Protein AF-A0A6G3BFG7-F1 (afdb_monomer)

Foldseek 3Di:
DDDDDDDDDDDPDDDPDDDDDDDDDDDDDDDPPPPVPPPPPPPQAAPEEAEDDAPDQWDDDPPPPWIKHFFDWDWDADPPNPDIDTDTDDALDWDDKDWAAQPDDDDDKDAAQPKKKWKAKDAPFWKKKKKKFQCDPPDPDHNYIYIYIYTHDRGIITIGDHRIIIDMPPRRRMMIIIRMDD

Mean predicted aligned error: 13.37 Å

Secondary structure (DSSP, 8-state):
---------------------------------------TTS--EEEEEEEPPTT---EE-SSTT-EEEE--EEEEEPGGGS-EEEEE--SS---EEEE--TT----S-B--SS-BEEEEEESSS-EEEEEEEE--SSSSSTTEEEEEEEE-EEEEEEEE-TTEEEEEE--TT-EEEE--B-

Sequence (182 aa):
MPWCSTARLLHLRSGAAQLDRLEKGTTGLGTADALLALDCSAERHHVGTFQVPGDVNDLDFPLPGVRLESTNVIEGDGANGVACITRITTGPGVTDYVTHEQECTYSTFGIHVGQGDRLAFFGEGQNISVHLSDCRNDVGRPGAEITIGLAVSPYRVLTIPKGVAHTLDGLGGVVTRDEPVW

Solvent-accessible surface area (backbone atoms only — not comparable to full-atom values): 11115 Å² total; per-residue (Å²): 137,88,84,77,88,73,81,86,74,85,79,82,80,80,78,87,77,87,79,82,88,85,84,91,86,85,90,82,81,88,75,88,79,73,73,74,67,76,65,86,74,65,74,75,41,72,76,49,78,45,77,50,60,88,89,61,37,66,47,83,50,96,53,88,72,30,30,36,36,68,46,53,63,46,80,46,70,36,85,92,67,79,37,82,41,78,45,74,79,71,78,85,47,78,81,48,76,48,77,36,55,69,88,44,82,67,93,64,71,49,70,40,76,74,35,21,45,31,39,29,34,37,56,94,53,55,57,31,37,40,39,38,34,34,67,39,81,88,49,100,61,57,44,37,25,41,35,41,37,35,51,38,37,76,48,28,30,43,34,41,41,52,34,40,28,36,35,58,44,57,44,39,54,25,35,42,37,34,29,58,46,114

Nearest PDB structures (foldseek):
  1dzt-assembly1_B  TM=6.275E-01  e=3.734E-04  Salmonella enterica subsp. enterica serovar Typhimurium
  6c46-assembly3_E-2  TM=5.976E-01  e=2.845E-04  Elizabethkingia anophelis NUHP1
  6c46-assembly2_C  TM=5.964E-01  e=3.004E-04  Elizabethkingia anophelis NUHP1
  8dcl-assembly1_B  TM=6.595E-01  e=1.537E-03  Campylobacter jejuni
  2b9u-assembly3_E  TM=6.061E-01  e=8.000E-04  Sulfurisphaera tokodaii str. 7

pLDDT: mean 74.11, std 24.61, range [22.3, 98.25]

Radius of gyration: 22.01 Å; Cα contacts (8 Å, |Δi|>4): 334; chains: 1;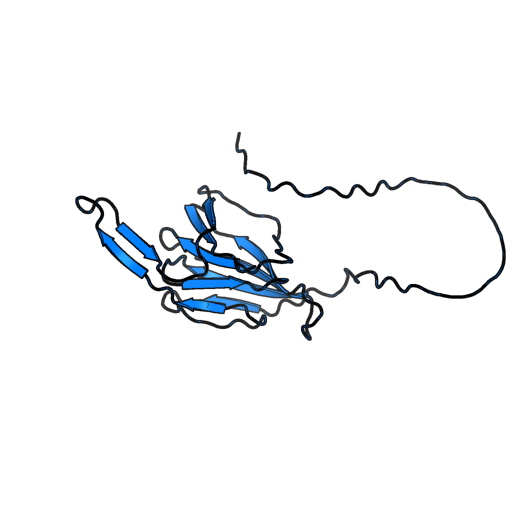 bounding box: 59×42×63 Å

Structure (mmCIF, N/CA/C/O backbone):
data_AF-A0A6G3BFG7-F1
#
_entry.id   AF-A0A6G3BFG7-F1
#
loop_
_atom_site.group_PDB
_atom_site.id
_atom_site.type_symbol
_atom_site.label_atom_id
_atom_site.label_alt_id
_atom_site.label_comp_id
_atom_site.label_asym_id
_atom_site.label_entity_id
_atom_site.label_seq_id
_atom_site.pdbx_PDB_ins_code
_atom_site.Cartn_x
_atom_site.Cartn_y
_atom_site.Cartn_z
_atom_site.occupancy
_atom_site.B_iso_or_equiv
_atom_site.auth_seq_id
_atom_site.auth_comp_id
_atom_site.auth_asym_id
_atom_site.auth_atom_id
_atom_site.pdbx_PDB_model_num
ATOM 1 N N . MET A 1 1 ? 3.216 26.677 12.282 1.00 28.84 1 MET A N 1
ATOM 2 C CA . MET A 1 1 ? 4.469 26.213 11.652 1.00 28.84 1 MET A CA 1
ATOM 3 C C . MET A 1 1 ? 4.380 24.698 11.579 1.00 28.84 1 MET A C 1
ATOM 5 O O . MET A 1 1 ? 4.414 24.111 12.651 1.00 28.84 1 MET A O 1
ATOM 9 N N . PRO A 1 2 ? 4.189 24.063 10.412 1.00 33.75 2 PRO A N 1
ATOM 10 C CA . PRO A 1 2 ? 4.208 22.610 10.340 1.00 33.75 2 PRO A CA 1
ATOM 11 C C . PRO A 1 2 ? 5.593 22.140 9.885 1.00 33.75 2 PRO A C 1
ATOM 13 O O . PRO A 1 2 ? 6.117 22.572 8.859 1.00 33.75 2 PRO A O 1
ATOM 16 N N . TRP A 1 3 ? 6.209 21.303 10.713 1.00 22.30 3 TRP A N 1
ATOM 17 C CA . TRP A 1 3 ? 7.422 20.556 10.412 1.00 22.30 3 TRP A CA 1
ATOM 18 C C . TRP A 1 3 ? 6.989 19.147 10.018 1.00 22.30 3 TRP A C 1
ATOM 20 O O . TRP A 1 3 ? 6.568 18.379 10.875 1.00 22.30 3 TRP A O 1
ATOM 30 N N . CYS A 1 4 ? 7.099 18.806 8.737 1.00 28.89 4 CYS A N 1
ATOM 31 C CA . CYS A 1 4 ? 7.023 17.419 8.296 1.00 28.89 4 CYS A CA 1
ATOM 32 C C . CYS A 1 4 ? 8.462 16.885 8.267 1.00 28.89 4 CYS A C 1
ATOM 34 O O . CYS A 1 4 ? 9.297 17.391 7.511 1.00 28.89 4 CYS A O 1
ATOM 36 N N . SER A 1 5 ? 8.783 15.936 9.150 1.00 31.77 5 SER A N 1
ATOM 37 C CA . SER A 1 5 ? 10.127 15.363 9.296 1.00 31.77 5 SER A CA 1
ATOM 38 C C . SER A 1 5 ? 10.647 14.836 7.960 1.00 31.77 5 SER A C 1
ATOM 40 O O . SER A 1 5 ? 10.144 13.862 7.410 1.00 31.77 5 SER A O 1
ATOM 42 N N . THR A 1 6 ? 11.664 15.508 7.429 1.00 29.95 6 THR A N 1
ATOM 43 C CA . THR A 1 6 ? 12.316 15.157 6.169 1.00 29.95 6 THR A CA 1
ATOM 44 C C . THR A 1 6 ? 13.354 14.066 6.427 1.00 29.95 6 THR A C 1
ATOM 46 O O . THR A 1 6 ? 14.316 14.287 7.166 1.00 29.95 6 THR A O 1
ATOM 49 N N . ALA A 1 7 ? 13.201 12.898 5.800 1.00 27.50 7 ALA A N 1
ATOM 50 C CA . ALA A 1 7 ? 14.299 11.947 5.668 1.00 27.50 7 ALA A CA 1
ATOM 51 C C . ALA A 1 7 ? 15.420 12.603 4.842 1.00 27.50 7 ALA A C 1
ATOM 53 O O . ALA A 1 7 ? 15.198 13.185 3.778 1.00 27.50 7 ALA A O 1
ATOM 54 N N . ARG A 1 8 ? 16.633 12.590 5.390 1.00 25.30 8 ARG A N 1
ATOM 55 C CA . ARG A 1 8 ? 17.787 13.351 4.905 1.00 25.30 8 ARG A CA 1
ATOM 56 C C . ARG A 1 8 ? 18.306 12.749 3.591 1.00 25.30 8 ARG A C 1
ATOM 58 O O . ARG A 1 8 ? 19.023 11.755 3.604 1.00 25.30 8 ARG A O 1
ATOM 65 N N . LEU A 1 9 ? 17.963 13.372 2.465 1.00 31.00 9 LEU A N 1
ATOM 66 C CA . LEU A 1 9 ? 18.487 13.047 1.136 1.00 31.00 9 LEU A CA 1
ATOM 67 C C . LEU A 1 9 ? 19.957 13.499 1.015 1.00 31.00 9 LEU A C 1
ATOM 69 O O . LEU A 1 9 ? 20.276 14.667 1.267 1.00 31.00 9 LEU A O 1
ATOM 73 N N . LEU A 1 10 ? 20.853 12.595 0.603 1.00 26.25 10 LEU A N 1
ATOM 74 C CA . LEU A 1 10 ? 22.220 12.944 0.208 1.00 26.25 10 LEU A CA 1
ATOM 75 C C . LEU A 1 10 ? 22.162 13.852 -1.034 1.00 26.25 10 LEU A C 1
ATOM 77 O O . LEU A 1 10 ? 21.813 13.414 -2.126 1.00 26.25 10 LEU A O 1
ATOM 81 N N . HIS A 1 11 ? 22.502 15.130 -0.867 1.00 24.28 11 HIS A N 1
ATOM 82 C CA . HIS A 1 11 ? 22.685 16.065 -1.976 1.00 24.28 11 HIS A CA 1
ATOM 83 C C . HIS A 1 11 ? 23.997 15.755 -2.709 1.00 24.28 11 HIS A C 1
ATOM 85 O O . HIS A 1 11 ? 25.075 16.110 -2.230 1.00 24.28 11 HIS A O 1
ATOM 91 N N . LEU A 1 12 ? 23.915 15.179 -3.907 1.00 27.27 12 LEU A N 1
ATOM 92 C CA . LEU A 1 12 ? 24.975 15.324 -4.903 1.00 27.27 12 LEU A CA 1
ATOM 93 C C . LEU A 1 12 ? 24.783 16.681 -5.592 1.00 27.27 12 LEU A C 1
ATOM 95 O O . LEU A 1 12 ? 23.920 16.852 -6.448 1.00 27.27 12 LEU A O 1
ATOM 99 N N . ARG A 1 13 ? 25.570 17.679 -5.178 1.00 25.42 13 ARG A N 1
ATOM 100 C CA . ARG A 1 13 ? 25.690 18.952 -5.899 1.00 25.42 13 ARG A CA 1
ATOM 101 C C . ARG A 1 13 ? 26.548 18.724 -7.144 1.00 25.42 13 ARG A C 1
ATOM 103 O O . ARG A 1 13 ? 27.758 18.575 -7.009 1.00 25.42 13 ARG A O 1
ATOM 110 N N . SER A 1 14 ? 25.971 18.774 -8.342 1.00 31.41 14 SER A N 1
ATOM 111 C CA . SER A 1 14 ? 26.750 19.056 -9.553 1.00 31.41 14 SER A CA 1
ATOM 112 C C . SER A 1 14 ? 26.692 20.556 -9.831 1.00 31.41 14 SER A C 1
ATOM 114 O O . SER A 1 14 ? 25.679 21.081 -10.293 1.00 31.41 14 SER A O 1
ATOM 116 N N . GLY A 1 15 ? 27.771 21.262 -9.497 1.00 26.14 15 GLY A N 1
ATOM 117 C CA . GLY A 1 15 ? 27.976 22.633 -9.944 1.00 26.14 15 GLY A CA 1
ATOM 118 C C . GLY A 1 15 ? 28.242 22.646 -11.447 1.00 26.14 15 GLY A C 1
ATOM 119 O O . GLY A 1 15 ? 29.183 22.008 -11.910 1.00 26.14 15 GLY A O 1
ATOM 120 N N . ALA A 1 16 ? 27.428 23.376 -12.204 1.00 29.09 16 ALA A N 1
ATOM 121 C CA . ALA A 1 16 ? 27.766 23.748 -13.569 1.00 29.09 16 ALA A CA 1
ATOM 122 C C . ALA A 1 16 ? 28.816 24.868 -13.504 1.00 29.09 16 ALA A C 1
ATOM 124 O O . ALA A 1 16 ? 28.486 26.036 -13.306 1.00 29.09 16 ALA A O 1
ATOM 125 N N . ALA A 1 17 ? 30.092 24.499 -13.605 1.00 31.27 17 ALA A N 1
ATOM 126 C CA . ALA A 1 17 ? 31.159 25.447 -13.881 1.00 31.27 17 ALA A CA 1
ATOM 127 C C . ALA A 1 17 ? 31.187 25.716 -15.390 1.00 31.27 17 ALA A C 1
ATOM 129 O O . ALA A 1 17 ? 31.461 24.835 -16.201 1.00 31.27 17 ALA A O 1
ATOM 130 N N . GLN A 1 18 ? 30.876 26.956 -15.739 1.00 30.44 18 GLN A N 1
ATOM 131 C CA . GLN A 1 18 ? 31.106 27.562 -17.040 1.00 30.44 18 GLN A CA 1
ATOM 132 C C . GLN A 1 18 ? 32.621 27.667 -17.268 1.00 30.44 18 GLN A C 1
ATOM 134 O O . GLN A 1 18 ? 33.303 28.343 -16.499 1.00 30.44 18 GLN A O 1
ATOM 139 N N . LEU A 1 19 ? 33.153 27.011 -18.303 1.00 31.30 19 LEU A N 1
ATOM 140 C CA . LEU A 1 19 ? 34.516 27.252 -18.781 1.00 31.30 19 LEU A CA 1
ATOM 141 C C . LEU A 1 19 ? 34.539 27.380 -20.304 1.00 31.30 19 LEU A C 1
ATOM 143 O O . LEU A 1 19 ? 34.120 26.493 -21.044 1.00 31.30 19 LEU A O 1
ATOM 147 N N . ASP A 1 20 ? 35.020 28.549 -20.714 1.00 30.06 20 ASP A N 1
ATOM 148 C CA . ASP A 1 20 ? 35.282 28.988 -22.074 1.00 30.06 20 ASP A CA 1
ATOM 149 C C . ASP A 1 20 ? 36.444 28.222 -22.734 1.00 30.06 20 ASP A C 1
ATOM 151 O O . ASP A 1 20 ? 37.374 27.757 -22.078 1.00 30.06 20 ASP A O 1
ATOM 155 N N . ARG A 1 21 ? 36.358 28.165 -24.069 1.00 31.69 21 ARG A N 1
ATOM 156 C CA . ARG A 1 21 ? 37.361 27.838 -25.106 1.00 31.69 21 ARG A CA 1
ATOM 157 C C . ARG A 1 21 ? 38.802 27.503 -24.685 1.00 31.69 21 ARG A C 1
ATOM 159 O O . ARG A 1 21 ? 39.512 28.360 -24.169 1.00 31.69 21 ARG A O 1
ATOM 166 N N . LEU A 1 22 ? 39.320 26.409 -25.260 1.00 29.92 22 LEU A N 1
ATOM 167 C CA . LEU A 1 22 ? 40.617 26.413 -25.958 1.00 29.92 22 LEU A CA 1
ATOM 168 C C . LEU A 1 22 ? 40.700 25.301 -27.027 1.00 29.92 22 LEU A C 1
ATOM 170 O O . LEU A 1 22 ? 40.140 24.221 -26.869 1.00 29.92 22 LEU A O 1
ATOM 174 N N . GLU A 1 23 ? 41.337 25.627 -28.155 1.00 34.91 23 GLU A N 1
ATOM 175 C CA . GLU A 1 23 ? 41.399 24.865 -29.412 1.00 34.91 23 GLU A CA 1
ATOM 176 C C . GLU A 1 23 ? 42.386 23.671 -29.429 1.00 34.91 23 GLU A C 1
ATOM 178 O O . GLU A 1 23 ? 43.436 23.720 -28.801 1.00 34.91 23 GLU A O 1
ATOM 183 N N . LYS A 1 24 ? 42.077 22.706 -30.322 1.00 32.88 24 LYS A N 1
ATOM 184 C CA . LYS A 1 24 ? 42.945 21.837 -31.166 1.00 32.88 24 LYS A CA 1
ATOM 185 C C . LYS A 1 24 ? 43.954 20.858 -30.529 1.00 32.88 24 LYS A C 1
ATOM 187 O O . LYS A 1 24 ? 44.959 21.248 -29.951 1.00 32.88 24 LYS A O 1
ATOM 192 N N . GLY A 1 25 ? 43.803 19.576 -30.888 1.00 27.42 25 GLY A N 1
ATOM 193 C CA . GLY A 1 25 ? 44.859 18.553 -30.831 1.00 27.42 25 GLY A CA 1
ATOM 194 C C . GLY A 1 25 ? 44.363 17.160 -31.250 1.00 27.42 25 GLY A C 1
ATOM 195 O O . GLY A 1 25 ? 43.241 16.787 -30.944 1.00 27.42 25 GLY A O 1
ATOM 196 N N . THR A 1 26 ? 45.180 16.421 -31.992 1.00 33.16 26 THR A N 1
ATOM 197 C CA . THR A 1 26 ? 44.832 15.301 -32.886 1.00 33.16 26 THR A CA 1
ATOM 198 C C . THR A 1 26 ? 45.088 13.906 -32.268 1.00 33.16 26 THR A C 1
ATOM 200 O O . THR A 1 26 ? 45.997 13.758 -31.459 1.00 33.16 26 THR A O 1
ATOM 203 N N . THR A 1 27 ? 44.364 12.886 -32.771 1.00 32.53 27 THR A N 1
ATOM 204 C CA . THR A 1 27 ? 44.628 11.413 -32.793 1.00 32.53 27 THR A CA 1
ATOM 205 C C . THR A 1 27 ? 44.577 10.557 -31.514 1.00 32.53 27 THR A C 1
ATOM 207 O O . THR A 1 27 ? 45.381 10.738 -30.612 1.00 32.53 27 THR A O 1
ATOM 210 N N . GLY A 1 28 ? 43.789 9.465 -31.578 1.00 28.52 28 GLY A N 1
ATOM 211 C CA . GLY A 1 28 ? 44.199 8.151 -31.046 1.00 28.52 28 GLY A CA 1
ATOM 212 C C . GLY A 1 28 ? 43.190 7.379 -30.181 1.00 28.52 28 GLY A C 1
ATOM 213 O O . GLY A 1 28 ? 43.045 7.692 -29.014 1.00 28.52 28 GLY A O 1
ATOM 214 N N . LEU A 1 29 ? 42.601 6.330 -30.779 1.00 33.09 29 LEU A N 1
ATOM 215 C CA . LEU A 1 29 ? 42.190 5.017 -30.226 1.00 33.09 29 LEU A CA 1
ATOM 216 C C . LEU A 1 29 ? 41.355 4.898 -28.924 1.00 33.09 29 LEU A C 1
ATOM 218 O O . LEU A 1 29 ? 41.816 5.275 -27.860 1.00 33.09 29 LEU A O 1
ATOM 222 N N . GLY A 1 30 ? 40.211 4.195 -29.060 1.00 31.22 30 GLY A N 1
ATOM 223 C CA . GLY A 1 30 ? 39.585 3.208 -28.142 1.00 31.22 30 GLY A CA 1
ATOM 224 C C . GLY A 1 30 ? 39.569 3.515 -26.641 1.00 31.22 30 GLY A C 1
ATOM 225 O O . GLY A 1 30 ? 40.604 3.640 -26.015 1.00 31.22 30 GLY A O 1
ATOM 226 N N . THR A 1 31 ? 38.444 3.591 -25.950 1.00 35.19 31 THR A N 1
ATOM 227 C CA . THR A 1 31 ? 37.252 2.742 -25.955 1.00 35.19 31 THR A CA 1
ATOM 228 C C . THR A 1 31 ? 36.094 3.643 -25.560 1.00 35.19 31 THR A C 1
ATOM 230 O O . THR A 1 31 ? 36.172 4.328 -24.543 1.00 35.19 31 THR A O 1
ATOM 233 N N . ALA A 1 32 ? 35.033 3.676 -26.364 1.00 35.56 32 ALA A N 1
ATOM 234 C CA . ALA A 1 32 ? 33.804 4.325 -25.945 1.00 35.56 32 ALA A CA 1
ATOM 235 C C . ALA A 1 32 ? 33.205 3.478 -24.817 1.00 35.56 32 ALA A C 1
ATOM 237 O O . ALA A 1 32 ? 32.493 2.509 -25.078 1.00 35.56 32 ALA A O 1
ATOM 238 N N . ASP A 1 33 ? 33.531 3.835 -23.575 1.00 38.78 33 ASP A N 1
ATOM 239 C CA . ASP A 1 33 ? 32.653 3.605 -22.438 1.00 38.78 33 ASP A CA 1
ATOM 240 C C . ASP A 1 33 ? 31.336 4.288 -22.791 1.00 38.78 33 ASP A C 1
ATOM 242 O O . ASP A 1 33 ? 31.128 5.483 -22.569 1.00 38.78 33 ASP A O 1
ATOM 246 N N . ALA A 1 34 ? 30.457 3.523 -23.431 1.00 42.81 34 ALA A N 1
ATOM 247 C CA . ALA A 1 34 ? 29.055 3.840 -23.510 1.00 42.81 34 ALA A CA 1
ATOM 248 C C . ALA A 1 34 ? 28.524 3.728 -22.080 1.00 42.81 34 ALA A C 1
ATOM 250 O O . ALA A 1 34 ? 27.933 2.724 -21.685 1.00 42.81 34 ALA A O 1
ATOM 251 N N . LEU A 1 35 ? 28.765 4.777 -21.291 1.00 40.53 35 LEU A N 1
ATOM 252 C CA . LEU A 1 35 ? 27.825 5.201 -20.277 1.00 40.53 35 LEU A CA 1
ATOM 253 C C . LEU A 1 35 ? 26.492 5.290 -21.011 1.00 40.53 35 LEU A C 1
ATOM 255 O O . LEU A 1 35 ? 26.228 6.256 -21.728 1.00 40.53 35 LEU A O 1
ATOM 259 N N . LEU A 1 36 ? 25.701 4.223 -20.899 1.00 44.16 36 LEU A N 1
ATOM 260 C CA . LEU A 1 36 ? 24.272 4.255 -21.127 1.00 44.16 36 LEU A CA 1
ATOM 261 C C . LEU A 1 36 ? 23.764 5.325 -20.170 1.00 44.16 36 LEU A C 1
ATOM 263 O O . LEU A 1 36 ? 23.471 5.055 -19.006 1.00 44.16 36 LEU A O 1
ATOM 267 N N . ALA A 1 37 ? 23.757 6.571 -20.641 1.00 41.78 37 ALA A N 1
ATOM 268 C CA . ALA A 1 37 ? 22.892 7.583 -20.094 1.00 41.78 37 ALA A CA 1
ATOM 269 C C . ALA A 1 37 ? 21.528 6.905 -20.051 1.00 41.78 37 ALA A C 1
ATOM 271 O O . ALA A 1 37 ? 21.031 6.487 -21.099 1.00 41.78 37 ALA A O 1
ATOM 272 N N . LEU A 1 38 ? 21.002 6.679 -18.841 1.00 44.09 38 LEU A N 1
ATOM 273 C CA . LEU A 1 38 ? 19.611 6.294 -18.693 1.00 44.09 38 LEU A CA 1
ATOM 274 C C . LEU A 1 38 ? 18.847 7.301 -19.533 1.00 44.09 38 LEU A C 1
ATOM 276 O O . LEU A 1 38 ? 18.906 8.504 -19.271 1.00 44.09 38 LEU A O 1
ATOM 280 N N . ASP A 1 39 ? 18.240 6.806 -20.599 1.00 41.97 39 ASP A N 1
ATOM 281 C CA . ASP A 1 39 ? 17.409 7.626 -21.437 1.00 41.97 39 ASP A CA 1
ATOM 282 C C . ASP A 1 39 ? 16.200 8.012 -20.585 1.00 41.97 39 ASP A C 1
ATOM 284 O O . ASP A 1 39 ? 15.235 7.263 -20.452 1.00 41.97 39 ASP A O 1
ATOM 288 N N . CYS A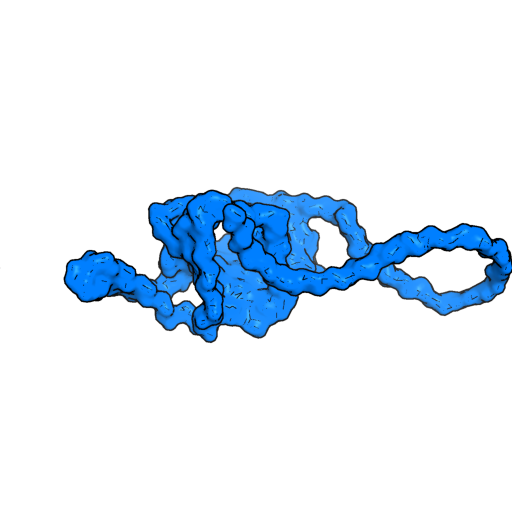 1 40 ? 16.282 9.179 -19.945 1.00 45.62 40 CYS A N 1
ATOM 289 C CA . CYS A 1 40 ? 15.193 9.759 -19.168 1.00 45.62 40 CYS A CA 1
ATOM 290 C C . CYS A 1 40 ? 13.973 10.096 -20.049 1.00 45.62 40 CYS A C 1
ATOM 292 O O . CYS A 1 40 ? 12.998 10.633 -19.527 1.00 45.62 40 CYS A O 1
ATOM 294 N N . SER A 1 41 ? 14.030 9.826 -21.363 1.00 43.69 41 SER A N 1
ATOM 295 C CA . SER A 1 41 ? 12.918 9.956 -22.303 1.00 43.69 41 SER A CA 1
ATOM 296 C C . SER A 1 41 ? 12.132 8.665 -22.544 1.00 43.69 41 SER A C 1
ATOM 298 O O . SER A 1 41 ? 11.151 8.714 -23.285 1.00 43.69 41 SER A O 1
ATOM 300 N N . ALA A 1 42 ? 12.492 7.536 -21.910 1.00 51.53 42 ALA A N 1
ATOM 301 C CA . ALA A 1 42 ? 11.652 6.340 -21.945 1.00 51.53 42 ALA A CA 1
ATOM 302 C C . ALA A 1 42 ? 10.237 6.706 -21.463 1.00 51.53 42 ALA A C 1
ATOM 304 O O . ALA A 1 42 ? 10.048 7.094 -20.307 1.00 51.53 42 ALA A O 1
ATOM 305 N N . GLU A 1 43 ? 9.257 6.654 -22.373 1.00 53.31 43 GLU A N 1
ATOM 306 C CA . GLU A 1 43 ? 7.866 6.976 -22.065 1.00 53.31 43 GLU A CA 1
ATOM 307 C C . GLU A 1 43 ? 7.418 6.142 -20.864 1.00 53.31 43 GLU A C 1
ATOM 309 O O . GLU A 1 43 ? 7.439 4.909 -20.899 1.00 53.31 43 GLU A O 1
ATOM 314 N N . ARG A 1 44 ? 7.022 6.827 -19.786 1.00 64.88 44 ARG A N 1
ATOM 315 C CA . ARG A 1 44 ? 6.413 6.193 -18.616 1.00 64.88 44 ARG A CA 1
ATOM 316 C C . ARG A 1 44 ? 5.174 5.443 -19.080 1.00 64.88 44 ARG A C 1
ATOM 318 O O . ARG A 1 44 ? 4.191 6.049 -19.508 1.00 64.88 44 ARG A O 1
ATOM 325 N N . HIS A 1 45 ? 5.235 4.120 -19.030 1.00 80.44 45 HIS A N 1
ATOM 326 C CA . HIS A 1 45 ? 4.155 3.281 -19.516 1.00 80.44 45 HIS A CA 1
ATOM 327 C C . HIS A 1 45 ? 3.198 2.984 -18.361 1.00 80.44 45 HIS A C 1
ATOM 329 O O . HIS A 1 45 ? 3.388 2.019 -17.613 1.00 80.44 45 HIS A O 1
ATOM 335 N N . HIS A 1 46 ? 2.161 3.815 -18.221 1.00 88.19 46 HIS A N 1
ATOM 336 C CA . HIS A 1 46 ? 1.075 3.558 -17.274 1.00 88.19 46 HIS A CA 1
ATOM 337 C C . HIS A 1 46 ? 0.280 2.332 -17.723 1.00 88.19 46 HIS A C 1
ATOM 339 O O . HIS A 1 46 ? -0.465 2.370 -18.701 1.00 88.19 46 HIS A O 1
ATOM 345 N N . VAL A 1 47 ? 0.462 1.226 -17.007 1.00 91.00 47 VAL A N 1
ATOM 346 C CA . VAL A 1 47 ? -0.183 -0.062 -17.276 1.00 91.00 47 VAL A CA 1
ATOM 347 C C . VAL A 1 47 ? -1.657 -0.022 -16.878 1.00 91.00 47 VAL A C 1
ATOM 349 O O . VAL A 1 47 ? -2.481 -0.650 -17.541 1.00 91.00 47 VAL A O 1
ATOM 352 N N . GLY A 1 48 ? -2.010 0.713 -15.819 1.00 93.19 48 GLY A N 1
ATOM 353 C CA . GLY A 1 48 ? -3.407 0.896 -15.442 1.00 93.19 48 GLY A CA 1
ATOM 354 C C . GLY A 1 48 ? -3.651 1.332 -14.002 1.00 93.19 48 GLY A C 1
ATOM 355 O O . GLY A 1 48 ? -2.742 1.441 -13.177 1.00 93.19 48 GLY A O 1
ATOM 356 N N . THR A 1 49 ? -4.932 1.559 -13.718 1.00 96.94 49 THR A N 1
ATOM 357 C CA . THR A 1 49 ? -5.450 1.901 -12.391 1.00 96.94 49 THR A CA 1
ATOM 358 C C . THR A 1 49 ? -6.381 0.792 -11.911 1.00 96.94 49 THR A C 1
ATOM 360 O O . THR A 1 49 ? -7.331 0.435 -12.606 1.00 96.94 49 THR A O 1
ATOM 363 N N . PHE A 1 50 ? -6.121 0.266 -10.718 1.00 97.44 50 PHE A N 1
ATOM 364 C CA . PHE A 1 50 ? -6.796 -0.895 -10.144 1.00 97.44 50 PHE A CA 1
ATOM 365 C C . PHE A 1 50 ? -7.530 -0.478 -8.874 1.00 97.44 50 PHE A C 1
ATOM 367 O O . PHE A 1 50 ? -6.920 0.080 -7.969 1.00 97.44 50 PHE A O 1
ATOM 374 N N . GLN A 1 51 ? -8.834 -0.738 -8.803 1.00 97.88 51 GLN A N 1
ATOM 375 C CA . GLN A 1 51 ? -9.631 -0.501 -7.597 1.00 97.88 51 GLN A CA 1
ATOM 376 C C . GLN A 1 51 ? -9.814 -1.823 -6.861 1.00 97.88 51 GLN A C 1
ATOM 378 O O . GLN A 1 51 ? -10.336 -2.778 -7.436 1.00 97.88 51 GLN A O 1
ATOM 383 N N . VAL A 1 52 ? -9.375 -1.878 -5.608 1.00 97.56 52 VAL A N 1
ATOM 384 C CA . VAL A 1 52 ? -9.478 -3.067 -4.764 1.00 97.56 52 VAL A CA 1
ATOM 385 C C . VAL A 1 52 ? -10.772 -2.985 -3.953 1.00 97.56 52 VAL A C 1
ATOM 387 O O . VAL A 1 52 ? -10.923 -2.056 -3.154 1.00 97.56 52 VAL A O 1
ATOM 390 N N . PRO A 1 53 ? -11.702 -3.945 -4.109 1.00 96.19 53 PRO A N 1
ATOM 391 C CA . PRO A 1 53 ? -12.882 -4.027 -3.257 1.00 96.19 53 PRO A CA 1
ATOM 392 C C . PRO A 1 53 ? -12.522 -4.127 -1.764 1.00 96.19 53 PRO A C 1
ATOM 394 O O . PRO A 1 53 ? -11.450 -4.610 -1.384 1.00 96.19 53 PRO A O 1
ATOM 397 N N . GLY A 1 54 ? -13.412 -3.643 -0.895 1.00 90.75 54 GLY A N 1
ATOM 398 C CA . GLY A 1 54 ? -13.163 -3.590 0.553 1.00 90.75 54 GLY A CA 1
ATOM 399 C C . GLY A 1 54 ? -13.057 -4.965 1.223 1.00 90.75 54 GLY A C 1
ATOM 400 O O . GLY A 1 54 ? -12.391 -5.092 2.243 1.00 90.75 54 GLY A O 1
ATOM 401 N N . ASP A 1 55 ? -13.672 -5.985 0.630 1.00 91.62 55 ASP A N 1
ATOM 402 C CA . ASP A 1 55 ? -13.703 -7.375 1.092 1.00 91.62 55 ASP A CA 1
ATOM 403 C C . ASP A 1 55 ? -12.571 -8.247 0.516 1.00 91.62 55 ASP A C 1
ATOM 405 O O . ASP A 1 55 ? -12.443 -9.415 0.881 1.00 91.62 55 ASP A O 1
ATOM 409 N N . VAL A 1 56 ? -11.724 -7.692 -0.359 1.00 94.88 56 VAL A N 1
ATOM 410 C CA . VAL A 1 56 ? -10.598 -8.406 -0.976 1.00 94.88 56 VAL A CA 1
ATOM 411 C C . VAL A 1 56 ? -9.315 -8.161 -0.184 1.00 94.88 56 VAL A C 1
ATOM 413 O O . VAL A 1 56 ? -8.799 -7.043 -0.146 1.00 94.88 56 VAL A O 1
ATOM 416 N N . ASN A 1 57 ? -8.761 -9.214 0.416 1.00 94.12 57 ASN A N 1
ATOM 417 C CA . ASN A 1 57 ? -7.501 -9.141 1.168 1.00 94.12 57 ASN A CA 1
ATOM 418 C C . ASN A 1 57 ? -6.295 -9.697 0.405 1.00 94.12 57 ASN A C 1
ATOM 420 O O . ASN A 1 57 ? -5.169 -9.318 0.711 1.00 94.12 57 ASN A O 1
ATOM 424 N N . ASP A 1 58 ? -6.531 -10.535 -0.604 1.00 96.25 58 ASP A N 1
ATOM 425 C CA . ASP A 1 58 ? -5.493 -11.188 -1.397 1.00 96.25 58 ASP A CA 1
ATOM 426 C C . ASP A 1 58 ? -5.674 -10.834 -2.873 1.00 96.25 58 ASP A C 1
ATOM 428 O O . ASP A 1 58 ? -6.744 -11.057 -3.447 1.00 96.25 58 ASP A O 1
ATOM 432 N N . LEU A 1 59 ? -4.645 -10.244 -3.485 1.00 97.44 59 LEU A N 1
ATOM 433 C CA . LEU A 1 59 ? -4.682 -9.831 -4.888 1.00 97.44 59 LEU A CA 1
ATOM 434 C C . LEU A 1 59 ? -3.272 -9.612 -5.442 1.00 97.44 59 LEU A C 1
ATOM 436 O O . LEU A 1 59 ? -2.505 -8.832 -4.880 1.00 97.44 59 LEU A O 1
ATOM 440 N N . ASP A 1 60 ? -2.960 -10.227 -6.580 1.00 97.69 60 ASP A N 1
ATOM 441 C CA . ASP A 1 60 ? -1.736 -9.949 -7.335 1.00 97.69 60 ASP A CA 1
ATOM 442 C C . ASP A 1 60 ? -1.932 -8.780 -8.309 1.00 97.69 60 ASP A C 1
ATOM 444 O O . ASP A 1 60 ? -2.983 -8.647 -8.945 1.00 97.69 60 ASP A O 1
ATOM 448 N N . PHE A 1 61 ? -0.894 -7.958 -8.472 1.00 96.44 61 PHE A N 1
ATOM 449 C CA . PHE A 1 61 ? -0.889 -6.847 -9.424 1.00 96.44 61 PHE A CA 1
ATOM 450 C C . PHE A 1 61 ? 0.047 -7.109 -10.613 1.00 96.44 61 PHE A C 1
ATOM 452 O O . PHE A 1 61 ? 0.951 -7.941 -10.530 1.00 96.44 61 PHE A O 1
ATOM 459 N N . PRO A 1 62 ? -0.113 -6.377 -11.734 1.00 93.19 62 PRO A N 1
ATOM 460 C CA . PRO A 1 62 ? 0.709 -6.589 -12.929 1.00 93.19 62 PRO A CA 1
ATOM 461 C C . PRO A 1 62 ? 2.209 -6.295 -12.769 1.00 93.19 62 PRO A C 1
ATOM 463 O O . PRO A 1 62 ? 2.983 -6.664 -13.652 1.00 93.19 62 PRO A O 1
ATOM 466 N N . LEU A 1 63 ? 2.630 -5.634 -11.684 1.00 92.12 63 LEU A N 1
ATOM 467 C CA . LEU A 1 63 ? 4.047 -5.449 -11.367 1.00 92.12 63 LEU A CA 1
ATOM 468 C C . LEU A 1 63 ? 4.581 -6.675 -10.604 1.00 92.12 63 LEU A C 1
ATOM 470 O O . LEU A 1 63 ? 4.066 -6.981 -9.526 1.00 92.12 63 LEU A O 1
ATOM 474 N N . PRO A 1 64 ? 5.623 -7.374 -11.100 1.00 92.69 64 PRO A N 1
ATOM 475 C CA . PRO A 1 64 ? 6.078 -8.631 -10.511 1.00 92.69 64 PRO A CA 1
ATOM 476 C C . PRO A 1 64 ? 6.408 -8.522 -9.019 1.00 92.69 64 PRO A C 1
ATOM 478 O O . PRO A 1 64 ? 7.311 -7.776 -8.629 1.00 92.69 64 PRO A O 1
ATOM 481 N N . GLY A 1 65 ? 5.701 -9.310 -8.205 1.00 93.50 65 GLY A N 1
ATOM 482 C CA . GLY A 1 65 ? 5.873 -9.400 -6.754 1.00 93.50 65 GLY A CA 1
ATOM 483 C C . GLY A 1 65 ? 5.065 -8.387 -5.939 1.00 93.50 65 GLY A C 1
ATOM 484 O O . GLY A 1 65 ? 5.002 -8.547 -4.721 1.00 93.50 65 GLY A O 1
ATOM 485 N N . VAL A 1 66 ? 4.440 -7.392 -6.580 1.00 96.44 66 VAL A N 1
ATOM 486 C CA . VAL A 1 66 ? 3.498 -6.483 -5.918 1.00 96.44 66 VAL A CA 1
ATOM 487 C C . VAL A 1 66 ? 2.186 -7.222 -5.688 1.00 96.44 66 VAL A C 1
ATOM 489 O O . VAL A 1 66 ? 1.558 -7.683 -6.643 1.00 96.44 66 VAL A O 1
ATOM 492 N N . ARG A 1 67 ? 1.763 -7.321 -4.427 1.00 97.62 67 ARG A N 1
ATOM 493 C CA . ARG A 1 67 ? 0.538 -8.038 -4.052 1.00 97.62 67 ARG A CA 1
ATOM 494 C C . ARG A 1 67 ? -0.035 -7.576 -2.720 1.00 97.62 67 ARG A C 1
ATOM 496 O O . ARG A 1 67 ? 0.699 -7.080 -1.866 1.00 97.62 67 ARG A O 1
ATOM 503 N N . LEU A 1 68 ? -1.336 -7.772 -2.555 1.00 97.19 68 LEU A N 1
ATOM 504 C CA . LEU A 1 68 ? -2.008 -7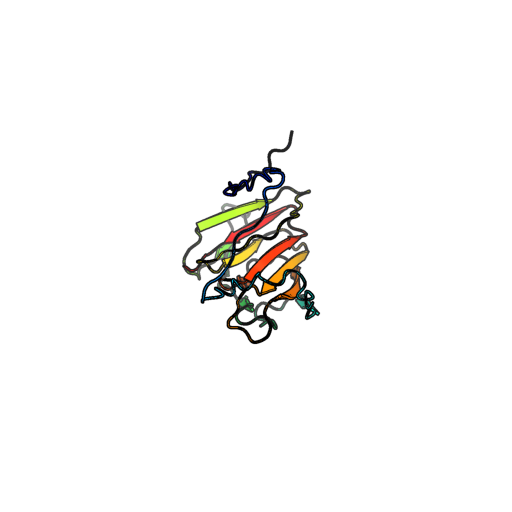.770 -1.264 1.00 97.19 68 LEU A CA 1
ATOM 505 C C . LEU A 1 68 ? -2.039 -9.189 -0.701 1.00 97.19 68 LEU A C 1
ATOM 507 O O . LEU A 1 68 ? -2.280 -10.140 -1.445 1.00 97.19 68 LEU A O 1
ATOM 511 N N . GLU A 1 69 ? -1.800 -9.306 0.600 1.00 94.56 69 GLU A N 1
ATOM 512 C CA . GLU A 1 69 ? -1.849 -10.564 1.342 1.00 94.56 69 GLU A CA 1
ATOM 513 C C . GLU A 1 69 ? -2.653 -10.393 2.631 1.00 94.56 69 GLU A C 1
ATOM 515 O O . GLU A 1 69 ? -2.471 -9.409 3.359 1.00 94.56 69 GLU A O 1
ATOM 520 N N . SER A 1 70 ? -3.482 -11.386 2.948 1.00 92.06 70 SER A N 1
ATOM 521 C CA . SER A 1 70 ? -4.191 -11.476 4.222 1.00 92.06 70 SER A CA 1
ATOM 522 C C . SER A 1 70 ? -3.230 -11.476 5.416 1.00 92.06 70 SER A C 1
ATOM 524 O O . SER A 1 70 ? -2.190 -12.142 5.416 1.00 92.06 70 SER A O 1
ATOM 526 N N . THR A 1 71 ? -3.603 -10.762 6.480 1.00 86.19 71 THR A N 1
ATOM 527 C CA . THR A 1 71 ? -2.881 -10.773 7.759 1.00 86.19 71 THR A CA 1
ATOM 528 C C . THR A 1 71 ? -3.664 -11.528 8.825 1.00 86.19 71 THR A C 1
ATOM 530 O O . THR A 1 71 ? -4.896 -11.544 8.840 1.00 86.19 71 THR A O 1
ATOM 533 N N . ASN A 1 72 ? -2.942 -12.132 9.770 1.00 82.31 72 ASN A N 1
ATOM 534 C CA . ASN A 1 72 ? -3.569 -12.732 10.940 1.00 82.31 72 ASN A CA 1
ATOM 535 C C . ASN A 1 72 ? -3.849 -11.657 11.988 1.00 82.31 72 ASN A C 1
ATOM 537 O O . ASN A 1 72 ? -2.963 -11.307 12.780 1.00 82.31 72 ASN A O 1
ATOM 541 N N . VAL A 1 73 ? -5.091 -11.176 11.986 1.00 81.19 73 VAL A N 1
ATOM 542 C CA . VAL A 1 73 ? -5.621 -10.225 12.961 1.00 81.19 73 VAL A CA 1
ATOM 543 C C . VAL A 1 73 ? -6.333 -10.965 14.085 1.00 81.19 73 VAL A C 1
ATOM 545 O O . VAL A 1 73 ? -7.243 -11.756 13.851 1.00 81.19 73 VAL A O 1
ATOM 548 N N . ILE A 1 74 ? -5.932 -10.679 15.319 1.00 79.00 74 ILE A N 1
ATOM 549 C CA . ILE A 1 74 ? -6.690 -11.034 16.517 1.00 79.00 74 ILE A CA 1
ATOM 550 C C . ILE A 1 74 ? -7.224 -9.736 17.101 1.00 79.00 74 ILE A C 1
ATOM 552 O O . ILE A 1 74 ? -6.444 -8.847 17.449 1.00 79.00 74 ILE A O 1
ATOM 556 N N . GLU A 1 75 ? -8.540 -9.646 17.208 1.00 79.19 75 GLU A N 1
ATOM 557 C CA . GLU A 1 75 ? -9.213 -8.535 17.867 1.00 79.19 75 GLU A CA 1
ATOM 558 C C . GLU A 1 75 ? -9.472 -8.875 19.328 1.00 79.19 75 GLU A C 1
ATOM 560 O O . GLU A 1 75 ? -9.765 -10.019 19.685 1.00 79.19 75 GLU A O 1
ATOM 565 N N . GLY A 1 76 ? -9.350 -7.872 20.183 1.00 73.31 76 GLY A N 1
ATOM 566 C CA . GLY A 1 76 ? -9.737 -7.971 21.577 1.00 73.31 76 GLY A CA 1
ATOM 567 C C . GLY A 1 76 ? -10.104 -6.608 22.131 1.00 73.31 76 GLY A C 1
ATOM 568 O O . GLY A 1 76 ? -9.697 -5.577 21.600 1.00 73.31 76 GLY A O 1
ATOM 569 N N . ASP A 1 77 ? -10.838 -6.611 23.234 1.00 76.38 77 ASP A N 1
ATOM 570 C CA . ASP A 1 77 ? -11.183 -5.384 23.935 1.00 76.38 77 ASP A CA 1
ATOM 571 C C . ASP A 1 77 ? -10.086 -5.020 24.941 1.00 76.38 77 ASP A C 1
ATOM 573 O O . ASP A 1 77 ? -9.620 -5.841 25.737 1.00 76.38 77 ASP A O 1
ATOM 577 N N . GLY A 1 78 ? -9.677 -3.756 24.919 1.00 66.06 78 GLY A N 1
ATOM 578 C CA . GLY A 1 78 ? -8.915 -3.137 25.993 1.00 66.06 78 GLY A CA 1
ATOM 579 C C . GLY A 1 78 ? -9.758 -2.994 27.262 1.00 66.06 78 GLY A C 1
ATOM 580 O O . GLY A 1 78 ? -10.964 -3.251 27.277 1.00 66.06 78 GLY A O 1
ATOM 581 N N . ALA A 1 79 ? -9.123 -2.561 28.355 1.00 57.56 79 ALA A N 1
ATOM 582 C CA . ALA A 1 79 ? -9.797 -2.418 29.643 1.00 57.56 79 ALA A CA 1
ATOM 583 C C . ALA A 1 79 ? -11.103 -1.604 29.507 1.00 57.56 79 ALA A C 1
ATOM 585 O O . ALA A 1 79 ? -11.092 -0.454 29.067 1.00 57.56 79 ALA A O 1
ATOM 586 N N . ASN A 1 80 ? -12.221 -2.224 29.895 1.00 63.97 80 ASN A N 1
ATOM 587 C CA . ASN A 1 80 ? -13.581 -1.670 29.869 1.00 63.97 80 ASN A CA 1
ATOM 588 C C . ASN A 1 80 ? -14.153 -1.329 28.475 1.00 63.97 80 ASN A C 1
ATOM 590 O O . ASN A 1 80 ? -15.066 -0.511 28.395 1.00 63.97 80 ASN A O 1
ATOM 594 N N . GLY A 1 81 ? -13.642 -1.920 27.387 1.00 62.28 81 GLY A N 1
ATOM 595 C CA . GLY A 1 81 ? -14.175 -1.699 26.031 1.00 62.28 81 GLY A CA 1
ATOM 596 C C . GLY A 1 81 ? -13.878 -0.308 25.455 1.00 62.28 81 GLY A C 1
ATOM 597 O O . GLY A 1 81 ? -14.471 0.094 24.461 1.00 62.28 81 GLY A O 1
ATOM 598 N N . VAL A 1 82 ? -12.964 0.443 26.082 1.00 62.44 82 VAL A N 1
ATOM 599 C CA . VAL A 1 82 ? -12.583 1.806 25.661 1.00 62.44 82 VAL A CA 1
ATOM 600 C C . VAL A 1 82 ? -11.603 1.788 24.479 1.00 62.44 82 VAL A C 1
ATOM 602 O O . VAL A 1 82 ? -11.404 2.804 23.821 1.00 62.44 82 VAL A O 1
ATOM 605 N N . ALA A 1 83 ? -10.993 0.639 24.187 1.00 60.38 83 ALA A N 1
ATOM 606 C CA . ALA A 1 83 ? -10.058 0.478 23.082 1.00 60.38 83 ALA A CA 1
ATOM 607 C C . ALA A 1 83 ? -10.283 -0.862 22.380 1.00 60.38 83 ALA A C 1
ATOM 609 O O . ALA A 1 83 ? -10.434 -1.879 23.051 1.00 60.38 83 ALA A O 1
ATOM 610 N N . CYS A 1 84 ? -10.238 -0.867 21.048 1.00 65.88 84 CYS A N 1
ATOM 611 C CA . CYS A 1 84 ? -10.058 -2.089 20.272 1.00 65.88 84 CYS A CA 1
ATOM 612 C C . CYS A 1 84 ? -8.554 -2.363 20.144 1.00 65.88 84 CYS A C 1
ATOM 614 O O . CYS A 1 84 ? -7.779 -1.476 19.780 1.00 65.88 84 CYS A O 1
ATOM 616 N N . ILE A 1 85 ? -8.132 -3.579 20.479 1.00 67.81 85 ILE A N 1
ATOM 617 C CA . ILE A 1 85 ? -6.764 -4.057 20.305 1.00 67.81 85 ILE A CA 1
ATOM 618 C C . ILE A 1 85 ? -6.741 -4.945 19.068 1.00 67.81 85 ILE A C 1
ATOM 620 O O . ILE A 1 85 ? -7.238 -6.068 19.086 1.00 67.81 85 ILE A O 1
ATOM 624 N N . THR A 1 86 ? -6.100 -4.459 18.013 1.00 69.81 86 THR A N 1
ATOM 625 C CA . THR A 1 86 ? -5.832 -5.226 16.796 1.00 69.81 86 THR A CA 1
ATOM 626 C C . THR A 1 86 ? -4.410 -5.771 16.862 1.00 69.81 86 THR A C 1
ATOM 628 O O . THR A 1 86 ? -3.437 -5.034 16.695 1.00 69.81 86 THR A O 1
ATOM 631 N N . ARG A 1 87 ? -4.258 -7.073 17.119 1.00 69.31 87 ARG A N 1
ATOM 632 C CA . ARG A 1 87 ? -2.950 -7.735 17.115 1.00 69.31 87 ARG A CA 1
ATOM 633 C C . ARG A 1 87 ? -2.706 -8.403 15.770 1.00 69.31 87 ARG A C 1
ATOM 635 O O . ARG A 1 87 ? -3.353 -9.395 15.452 1.00 69.31 87 ARG A O 1
ATOM 642 N N . ILE A 1 88 ? -1.710 -7.914 15.035 1.00 74.31 88 ILE A N 1
ATOM 643 C CA . ILE A 1 88 ? -1.228 -8.558 13.809 1.00 74.31 88 ILE A CA 1
ATOM 644 C C . ILE A 1 88 ? -0.031 -9.443 14.156 1.00 74.31 88 ILE A C 1
ATOM 646 O O . ILE A 1 88 ? 0.967 -8.960 14.689 1.00 74.31 88 ILE A O 1
ATOM 650 N N . THR A 1 89 ? -0.142 -10.747 13.904 1.00 59.66 89 THR A N 1
ATOM 651 C CA . THR A 1 89 ? 0.794 -11.761 14.441 1.00 59.66 89 THR A CA 1
ATOM 652 C C . THR A 1 89 ? 1.775 -12.347 13.424 1.00 59.66 89 THR A C 1
ATOM 654 O O . THR A 1 89 ? 2.573 -13.213 13.776 1.00 59.66 89 THR A O 1
ATOM 657 N N . THR A 1 90 ? 1.751 -11.879 12.179 1.00 66.44 90 THR A N 1
ATOM 658 C CA . THR A 1 90 ? 2.536 -12.436 11.068 1.00 66.44 90 THR A CA 1
ATOM 659 C C . THR A 1 90 ? 3.393 -11.382 10.390 1.00 66.44 90 THR A C 1
ATOM 661 O O . THR A 1 90 ? 2.873 -10.325 10.051 1.00 66.44 90 THR A O 1
ATOM 664 N N . GLY A 1 91 ? 4.661 -11.707 10.127 1.00 72.62 91 GLY A N 1
ATOM 665 C CA . GLY A 1 91 ? 5.594 -10.857 9.386 1.00 72.62 91 GLY A CA 1
ATOM 666 C C . GLY A 1 91 ? 7.043 -10.989 9.878 1.00 72.62 91 GLY A C 1
ATOM 667 O O . GLY A 1 91 ? 7.285 -11.665 10.879 1.00 72.62 91 GLY A O 1
ATOM 668 N N . PRO A 1 92 ? 8.009 -10.342 9.201 1.00 80.12 92 PRO A N 1
ATOM 669 C CA . PRO A 1 92 ? 9.420 -10.285 9.601 1.00 80.12 92 PRO A CA 1
ATOM 670 C C . PRO A 1 92 ? 9.664 -9.441 10.869 1.00 80.12 92 PRO A C 1
ATOM 672 O O . PRO A 1 92 ? 10.781 -9.415 11.379 1.00 80.12 92 PRO A O 1
ATOM 675 N N . GLY A 1 93 ? 8.622 -8.791 11.399 1.00 80.56 93 GLY A N 1
ATOM 676 C CA . GLY A 1 93 ? 8.681 -7.874 12.534 1.00 80.56 93 GLY A CA 1
ATOM 677 C C . GLY A 1 93 ? 8.390 -6.440 12.101 1.00 80.56 93 GLY A C 1
ATOM 678 O O . GLY A 1 93 ? 8.690 -6.055 10.976 1.00 80.56 93 GLY A O 1
ATOM 679 N N . VAL A 1 94 ? 7.781 -5.662 12.995 1.00 82.62 94 VAL A N 1
ATOM 680 C CA . VAL A 1 94 ? 7.496 -4.242 12.755 1.00 82.62 94 VAL A CA 1
ATOM 681 C C . VAL A 1 94 ? 8.705 -3.425 13.156 1.00 82.62 94 VAL A C 1
ATOM 683 O O . VAL A 1 94 ? 9.146 -3.522 14.304 1.00 82.62 94 VAL A O 1
ATOM 686 N N . THR A 1 95 ? 9.204 -2.603 12.245 1.00 82.31 95 THR A N 1
ATOM 687 C CA . THR A 1 95 ? 10.272 -1.646 12.554 1.00 82.31 95 THR A CA 1
ATOM 688 C C . THR A 1 95 ? 9.731 -0.233 12.687 1.00 82.31 95 THR A C 1
ATOM 690 O O . THR A 1 95 ? 10.209 0.508 13.543 1.00 82.31 95 THR A O 1
ATOM 693 N N . ASP A 1 96 ? 8.694 0.111 11.918 1.00 85.19 96 ASP A N 1
AT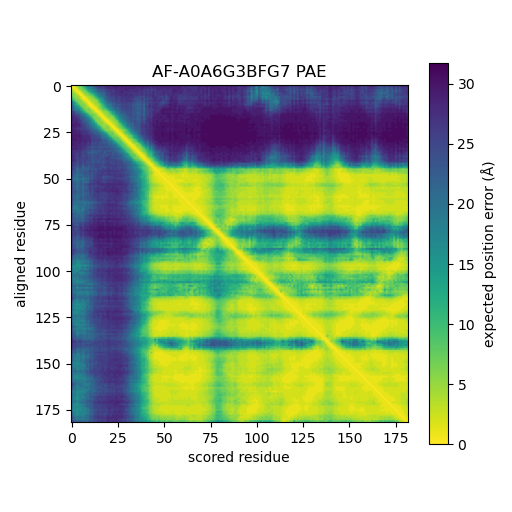OM 694 C CA . ASP A 1 96 ? 8.263 1.495 11.762 1.00 85.19 96 ASP A CA 1
ATOM 695 C C . ASP A 1 96 ? 6.740 1.655 11.845 1.00 85.19 96 ASP A C 1
ATOM 697 O O . ASP A 1 96 ? 5.959 0.879 11.286 1.00 85.19 96 ASP A O 1
ATOM 701 N N . TYR A 1 97 ? 6.334 2.723 12.534 1.00 90.19 97 TYR A N 1
ATOM 702 C CA . TYR A 1 97 ? 4.990 3.287 12.484 1.00 90.19 97 TYR A CA 1
ATOM 703 C C . TYR A 1 97 ? 5.100 4.747 12.060 1.00 90.19 97 TYR A C 1
ATOM 705 O O . TYR A 1 97 ? 5.806 5.532 12.694 1.00 90.19 97 TYR A O 1
ATOM 713 N N . VAL A 1 98 ? 4.370 5.116 11.015 1.00 90.62 98 VAL A N 1
ATOM 714 C CA . VAL A 1 98 ? 4.264 6.493 10.536 1.00 90.62 98 VAL A CA 1
ATOM 715 C C . VAL A 1 98 ? 2.822 6.939 10.701 1.00 90.62 98 VAL A C 1
ATOM 717 O O . VAL A 1 98 ? 1.904 6.314 10.177 1.00 90.62 98 VAL A O 1
ATOM 720 N N . THR A 1 99 ? 2.619 8.012 11.453 1.00 90.62 99 THR A N 1
ATOM 721 C CA . THR A 1 99 ? 1.309 8.629 11.662 1.00 90.62 99 THR A CA 1
ATOM 722 C C . THR A 1 99 ? 1.197 9.885 10.817 1.00 90.62 99 THR A C 1
ATOM 724 O O . THR A 1 99 ? 2.111 10.713 10.829 1.00 90.62 99 THR A O 1
ATOM 727 N N . HIS A 1 100 ? 0.067 10.054 10.144 1.00 91.25 100 HIS A N 1
ATOM 728 C CA . HIS A 1 100 ? -0.152 11.143 9.199 1.00 91.25 100 HIS A CA 1
ATOM 729 C C . HIS A 1 100 ? -1.208 12.111 9.737 1.00 91.25 100 HIS A C 1
ATOM 731 O O . HIS A 1 100 ? -2.284 11.692 10.167 1.00 91.25 100 HIS A O 1
ATOM 737 N N . GLU A 1 101 ? -0.916 13.413 9.718 1.00 88.25 101 GLU A N 1
ATOM 738 C CA . GLU A 1 101 ? -1.906 14.446 10.057 1.00 88.25 101 GLU A CA 1
ATOM 739 C C . GLU A 1 101 ? -3.091 14.419 9.078 1.00 88.25 101 GLU A C 1
ATOM 741 O O . GLU A 1 101 ? -2.975 13.900 7.970 1.00 88.25 101 GLU A O 1
ATOM 746 N N . GLN A 1 102 ? -4.230 15.003 9.462 1.00 85.88 102 GLN A N 1
ATOM 747 C CA . GLN A 1 102 ? -5.457 14.959 8.655 1.00 85.88 102 GLN A CA 1
ATOM 748 C C . GLN A 1 102 ? -5.276 15.526 7.235 1.00 85.88 102 GLN A C 1
ATOM 750 O O . GLN A 1 102 ? -5.826 14.984 6.284 1.00 85.88 102 GLN A O 1
ATOM 755 N N . GLU A 1 103 ? -4.459 16.571 7.088 1.00 83.00 103 GLU A N 1
ATOM 756 C CA . GLU A 1 103 ? -4.183 17.259 5.817 1.00 83.00 103 GLU A CA 1
ATOM 757 C C . GLU A 1 103 ? -2.801 16.875 5.242 1.00 83.00 103 GLU A C 1
ATOM 759 O O . GLU A 1 103 ? -2.062 17.713 4.719 1.00 83.00 103 GLU A O 1
ATOM 764 N N . CYS A 1 104 ? -2.400 15.608 5.391 1.00 80.75 104 CYS A N 1
ATOM 765 C CA . CYS A 1 104 ? -1.119 15.110 4.888 1.00 80.75 104 CYS A CA 1
ATOM 766 C C . CYS A 1 104 ? -1.130 14.934 3.360 1.00 80.75 104 CYS A C 1
ATOM 768 O O . CYS A 1 104 ? -2.043 14.328 2.797 1.00 80.75 104 CYS A O 1
ATOM 770 N N . THR A 1 105 ? -0.080 15.421 2.691 1.00 77.00 105 THR A N 1
ATOM 771 C CA . THR A 1 105 ? 0.154 15.213 1.255 1.00 77.00 105 THR A CA 1
ATOM 772 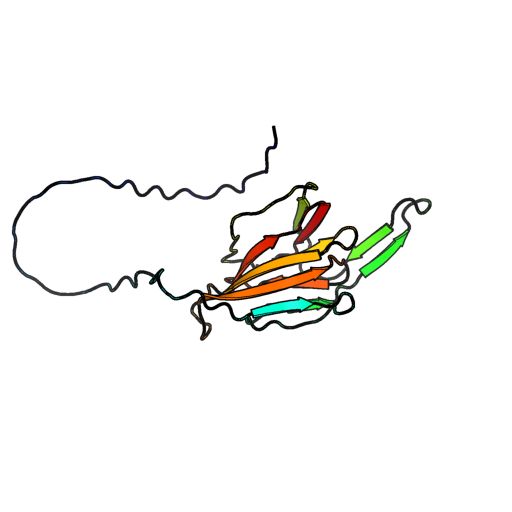C C . THR A 1 105 ? 1.610 14.840 0.997 1.00 77.00 105 THR A C 1
ATOM 774 O O . THR A 1 105 ? 2.531 15.454 1.544 1.00 77.00 105 THR A O 1
ATOM 777 N N . TYR A 1 106 ? 1.823 13.847 0.136 1.00 76.44 106 TYR A N 1
ATOM 778 C CA . TYR A 1 106 ? 3.138 13.505 -0.393 1.00 76.44 106 TYR A CA 1
ATOM 779 C C . TYR A 1 106 ? 3.252 14.015 -1.829 1.00 76.44 106 TYR A C 1
ATOM 781 O O . TYR A 1 106 ? 2.285 14.053 -2.576 1.00 76.44 106 TYR A O 1
ATOM 789 N N . SER A 1 107 ? 4.446 14.455 -2.223 1.00 67.62 107 SER A N 1
ATOM 790 C CA . SER A 1 107 ? 4.713 14.941 -3.590 1.00 67.62 107 SER A CA 1
ATOM 791 C C . SER A 1 107 ? 5.946 14.288 -4.213 1.00 67.62 107 SER A C 1
ATOM 793 O O . SER A 1 107 ? 6.448 14.723 -5.247 1.00 67.62 107 SER A O 1
ATOM 795 N N . THR A 1 108 ? 6.491 13.261 -3.563 1.00 75.88 108 THR A N 1
ATOM 796 C CA . THR A 1 108 ? 7.746 12.618 -3.9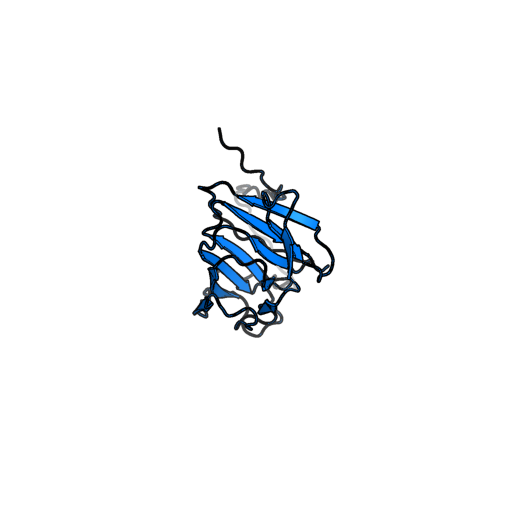54 1.00 75.88 108 THR A CA 1
ATOM 797 C C . THR A 1 108 ? 7.607 11.107 -3.837 1.00 75.88 108 THR A C 1
ATOM 799 O O . THR A 1 108 ? 6.954 10.605 -2.922 1.00 75.88 108 THR A O 1
ATOM 802 N N . PHE A 1 109 ? 8.229 10.386 -4.769 1.00 75.25 109 PHE A N 1
ATOM 803 C CA . PHE A 1 109 ? 8.368 8.936 -4.693 1.00 75.25 109 PHE A CA 1
ATOM 804 C C . PHE A 1 109 ? 9.514 8.564 -3.752 1.00 75.25 109 PHE A C 1
ATOM 806 O O . PHE A 1 109 ? 10.621 9.092 -3.873 1.00 75.25 109 PHE A O 1
ATOM 813 N N . GLY A 1 110 ? 9.247 7.637 -2.837 1.00 77.06 110 GLY A N 1
ATOM 814 C CA . GLY A 1 110 ? 10.275 6.883 -2.135 1.00 77.06 110 GLY A CA 1
ATOM 815 C C . GLY A 1 110 ? 10.716 5.689 -2.980 1.00 77.06 110 GLY A C 1
ATOM 816 O O . GLY A 1 110 ? 9.921 5.106 -3.718 1.00 77.06 110 GLY A O 1
ATOM 817 N N . ILE A 1 111 ? 11.992 5.316 -2.890 1.00 78.25 111 ILE A N 1
ATOM 818 C CA . ILE A 1 111 ? 12.487 4.054 -3.442 1.00 78.25 111 ILE A CA 1
ATOM 819 C C . ILE A 1 111 ? 13.439 3.396 -2.4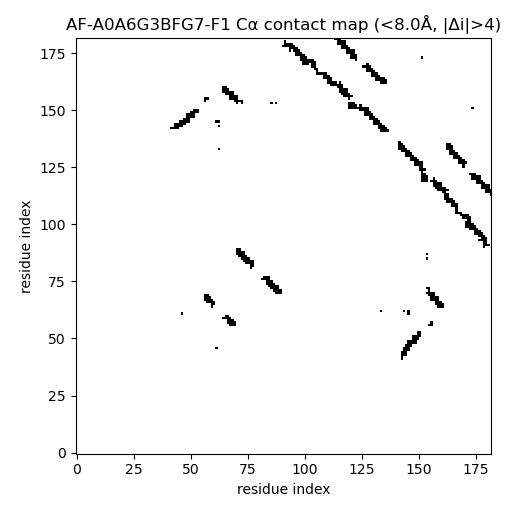50 1.00 78.25 111 ILE A C 1
ATOM 821 O O . ILE A 1 111 ? 14.402 4.009 -1.984 1.00 78.25 111 ILE A O 1
ATOM 825 N N . HIS A 1 112 ? 13.187 2.121 -2.172 1.00 77.94 112 HIS A N 1
ATOM 826 C CA . HIS A 1 112 ? 14.046 1.281 -1.354 1.00 77.94 112 HIS A CA 1
ATOM 827 C C . HIS A 1 112 ? 14.822 0.328 -2.275 1.00 77.94 112 HIS A C 1
ATOM 829 O O . HIS A 1 112 ? 14.260 -0.536 -2.948 1.00 77.94 112 HIS A O 1
ATOM 835 N N . VAL A 1 113 ? 16.142 0.525 -2.362 1.00 73.88 113 VAL A N 1
ATOM 836 C CA . VAL A 1 113 ? 17.008 -0.244 -3.280 1.00 73.88 113 VAL A CA 1
ATOM 837 C C . VAL A 1 113 ? 17.353 -1.625 -2.709 1.00 73.88 113 VAL A C 1
ATOM 839 O O . VAL A 1 113 ? 17.404 -2.604 -3.446 1.00 73.88 113 VAL A O 1
ATOM 842 N N . GLY A 1 114 ? 17.580 -1.717 -1.394 1.00 78.06 114 GLY A N 1
ATOM 843 C CA . GLY A 1 114 ? 17.978 -2.956 -0.709 1.00 78.06 114 GLY A CA 1
ATOM 844 C C . GLY A 1 114 ? 16.882 -3.612 0.132 1.00 78.06 114 GLY A C 1
ATOM 845 O O . GLY A 1 114 ? 17.095 -4.703 0.647 1.00 78.06 114 GLY A O 1
ATOM 846 N N . GLN A 1 115 ? 15.722 -2.972 0.255 1.00 86.62 115 GLN A N 1
ATOM 847 C CA . GLN A 1 115 ? 14.630 -3.360 1.146 1.00 86.62 115 GLN A CA 1
ATOM 848 C C . GLN A 1 115 ? 13.323 -3.424 0.351 1.00 86.62 115 GLN A C 1
ATOM 850 O O . GLN A 1 115 ? 13.094 -2.584 -0.516 1.00 86.62 115 GLN A O 1
ATOM 855 N N . GLY A 1 116 ? 12.522 -4.461 0.593 1.00 91.56 116 GLY A N 1
ATOM 856 C CA . GLY A 1 116 ? 11.124 -4.496 0.172 1.00 91.56 116 GLY A CA 1
ATOM 857 C C . GLY A 1 116 ? 10.233 -4.132 1.351 1.00 91.56 116 GLY A C 1
ATOM 858 O O . GLY A 1 116 ? 10.554 -4.495 2.483 1.00 91.56 116 GLY A O 1
ATOM 859 N N . ASP A 1 117 ? 9.122 -3.466 1.078 1.00 93.50 117 ASP A N 1
ATOM 860 C CA . ASP A 1 117 ? 8.215 -2.986 2.116 1.00 93.50 117 ASP A CA 1
ATOM 861 C C . ASP A 1 117 ? 7.004 -3.902 2.233 1.00 93.50 117 ASP A C 1
ATOM 863 O O . ASP A 1 117 ? 6.549 -4.515 1.257 1.00 93.50 117 ASP A O 1
ATOM 867 N N . ARG A 1 118 ? 6.471 -3.993 3.449 1.00 94.00 118 ARG A N 1
ATOM 868 C CA . ARG A 1 118 ? 5.238 -4.726 3.739 1.00 94.00 118 ARG A CA 1
ATOM 869 C C . ARG A 1 118 ? 4.349 -3.821 4.567 1.00 94.00 118 ARG A C 1
ATOM 871 O O . ARG A 1 118 ? 4.418 -3.802 5.794 1.00 94.00 118 ARG A O 1
ATOM 878 N N . LEU A 1 119 ? 3.521 -3.064 3.859 1.00 94.81 119 LEU A N 1
ATOM 879 C CA . LEU A 1 119 ? 2.768 -1.949 4.411 1.00 94.81 119 LEU A CA 1
ATOM 880 C C . LEU A 1 119 ? 1.355 -2.376 4.803 1.00 94.81 119 LEU A C 1
ATOM 882 O O . LEU A 1 119 ? 0.600 -2.890 3.980 1.00 94.81 119 LEU A O 1
ATOM 886 N N . ALA A 1 120 ? 0.973 -2.108 6.048 1.00 93.69 120 ALA A N 1
ATOM 887 C CA . ALA A 1 120 ? -0.417 -2.136 6.494 1.00 93.69 120 ALA A CA 1
ATOM 888 C C . ALA A 1 120 ? -0.887 -0.713 6.814 1.00 93.69 120 ALA A C 1
ATOM 890 O O . ALA A 1 120 ? -0.133 0.092 7.366 1.00 93.69 120 ALA A O 1
ATOM 891 N N . PHE A 1 121 ? -2.145 -0.417 6.490 1.00 95.06 121 PHE A N 1
ATOM 892 C CA . PHE A 1 121 ? -2.735 0.910 6.664 1.00 95.06 121 PHE A CA 1
ATOM 893 C C . PHE A 1 121 ? -3.918 0.832 7.622 1.00 95.06 121 PHE A C 1
ATOM 895 O O . PHE A 1 121 ? -4.848 0.059 7.398 1.00 95.06 121 PHE A O 1
ATOM 902 N N . PHE A 1 122 ? -3.896 1.656 8.665 1.00 92.81 122 PHE A N 1
ATOM 903 C CA . PHE A 1 122 ? -4.929 1.720 9.697 1.00 92.81 122 PHE A CA 1
ATOM 904 C C . PHE A 1 122 ? -5.592 3.092 9.682 1.00 92.81 122 PHE A C 1
ATOM 906 O O . PHE A 1 122 ? -4.912 4.104 9.532 1.00 92.81 122 PHE A O 1
ATOM 913 N N . GLY A 1 123 ? -6.906 3.132 9.868 1.00 91.44 123 GLY A N 1
ATOM 914 C CA . GLY A 1 123 ? -7.684 4.366 9.900 1.00 91.44 123 GLY A CA 1
ATOM 915 C C . GLY A 1 123 ? -9.178 4.070 9.998 1.00 91.44 123 GLY A C 1
ATOM 916 O O . GLY A 1 123 ? -9.566 2.940 10.286 1.00 91.44 123 GLY A O 1
ATOM 917 N N . GLU A 1 124 ? -10.017 5.062 9.712 1.00 89.62 124 GLU A N 1
ATOM 918 C CA . GLU A 1 124 ? -11.480 4.976 9.842 1.00 89.62 124 GLU A CA 1
ATOM 919 C C . GLU A 1 124 ? -12.164 4.461 8.559 1.00 89.62 124 GLU A C 1
ATOM 921 O O . GLU A 1 124 ? -13.321 4.765 8.278 1.00 89.62 124 GLU A O 1
ATOM 926 N N . GLY A 1 125 ? -11.445 3.672 7.753 1.00 88.12 125 GLY A N 1
ATOM 927 C CA . GLY A 1 125 ? -11.949 3.113 6.495 1.00 88.12 125 GLY A CA 1
ATOM 928 C C . GLY A 1 125 ? -11.833 4.043 5.282 1.00 88.12 125 GLY A C 1
ATOM 929 O O . GLY A 1 125 ? -12.396 3.731 4.233 1.00 88.12 125 GLY A O 1
ATOM 930 N N . GLN A 1 126 ? -11.099 5.160 5.386 1.00 93.25 126 GLN A N 1
ATOM 931 C CA . GLN A 1 126 ? -10.798 6.010 4.229 1.00 93.25 126 GLN A CA 1
ATOM 932 C C . GLN A 1 126 ? -10.064 5.256 3.105 1.00 93.25 126 GLN A C 1
ATOM 934 O O . GLN A 1 126 ? -9.361 4.270 3.337 1.00 93.25 126 GLN A O 1
ATOM 939 N N . ASN A 1 127 ? -10.208 5.759 1.876 1.00 95.88 127 ASN A N 1
ATOM 940 C CA . ASN A 1 127 ? -9.487 5.254 0.710 1.00 95.88 127 ASN A CA 1
ATOM 941 C C . ASN A 1 127 ? -8.135 5.950 0.552 1.00 95.88 127 ASN A C 1
ATOM 943 O O . ASN A 1 127 ? -8.043 7.171 0.664 1.00 95.88 127 ASN A O 1
ATOM 947 N N . ILE A 1 128 ? -7.125 5.165 0.200 1.00 96.44 128 ILE A N 1
ATOM 948 C CA . ILE A 1 128 ? -5.792 5.623 -0.183 1.00 96.44 128 ILE A CA 1
ATOM 949 C C . ILE A 1 128 ? -5.517 5.261 -1.643 1.00 96.44 128 ILE A C 1
ATOM 951 O O . ILE A 1 128 ? -6.112 4.325 -2.190 1.00 96.44 128 ILE A O 1
ATOM 955 N N . SER A 1 129 ? -4.593 5.990 -2.264 1.00 97.31 129 SER A N 1
ATOM 956 C CA . SER A 1 129 ? -4.022 5.624 -3.564 1.00 97.31 129 SER A CA 1
ATOM 957 C C . SER A 1 129 ? -2.541 5.322 -3.410 1.00 97.31 129 SER A C 1
ATOM 959 O O . SER A 1 129 ? -1.818 6.071 -2.761 1.00 97.31 129 SER A O 1
ATOM 961 N N . VAL A 1 130 ? -2.093 4.222 -4.008 1.00 96.81 130 VAL A N 1
ATOM 962 C CA . VAL A 1 130 ? -0.687 3.825 -4.053 1.00 96.81 130 VAL A CA 1
ATOM 963 C C . VAL A 1 130 ? -0.226 3.880 -5.497 1.00 96.81 130 VAL A C 1
ATOM 965 O O . VAL A 1 130 ? -0.746 3.164 -6.355 1.00 96.81 130 VAL A O 1
ATOM 968 N N . HIS A 1 131 ? 0.755 4.727 -5.765 1.00 95.44 131 HIS A N 1
ATOM 969 C CA . HIS A 1 131 ? 1.357 4.887 -7.079 1.00 95.44 131 HIS A CA 1
ATOM 970 C C . HIS A 1 131 ? 2.674 4.133 -7.094 1.00 95.44 131 HIS A C 1
ATOM 972 O O . HIS A 1 131 ? 3.515 4.368 -6.230 1.00 95.44 131 HIS A O 1
ATOM 978 N N . LEU A 1 132 ? 2.851 3.236 -8.061 1.00 94.62 132 LEU A N 1
ATOM 979 C CA . LEU A 1 132 ? 4.008 2.351 -8.146 1.00 94.62 132 LEU A CA 1
ATOM 980 C C . LEU A 1 132 ? 4.701 2.504 -9.494 1.00 94.62 132 LEU A C 1
ATOM 982 O O . LEU A 1 132 ? 4.029 2.610 -10.518 1.00 94.62 132 LEU A O 1
ATOM 986 N N . SER A 1 133 ? 6.031 2.463 -9.489 1.00 92.38 133 SER A N 1
ATOM 987 C CA . SER A 1 133 ? 6.866 2.480 -10.692 1.00 92.38 133 SER A CA 1
ATOM 988 C C . SER A 1 133 ? 7.956 1.415 -10.589 1.00 92.38 133 SER A C 1
ATOM 990 O O . SER A 1 133 ? 8.761 1.424 -9.656 1.00 92.38 133 SER A O 1
ATOM 992 N N . ASP A 1 134 ? 7.980 0.474 -11.531 1.00 91.31 134 ASP A N 1
ATOM 993 C CA . ASP A 1 134 ? 8.985 -0.588 -11.566 1.00 91.31 134 ASP A CA 1
ATOM 994 C C . ASP A 1 134 ? 10.313 -0.056 -12.120 1.00 91.31 134 ASP A C 1
ATOM 996 O O . ASP A 1 134 ? 10.455 0.182 -13.319 1.00 91.31 134 ASP A O 1
ATOM 1000 N N . CYS A 1 135 ? 11.291 0.151 -11.238 1.00 88.25 135 CYS A N 1
ATOM 1001 C CA . CYS A 1 135 ? 12.611 0.684 -11.585 1.00 88.25 135 CYS A CA 1
ATOM 1002 C C . CYS A 1 135 ? 13.645 -0.423 -11.839 1.00 88.25 135 CYS A C 1
ATOM 1004 O O . CYS A 1 135 ? 14.841 -0.142 -11.954 1.00 88.25 135 CYS A O 1
ATOM 1006 N N . ARG A 1 136 ? 13.219 -1.690 -11.884 1.00 88.38 136 ARG A N 1
ATOM 1007 C CA . ARG A 1 136 ? 14.108 -2.820 -12.140 1.00 88.38 136 ARG A CA 1
ATOM 1008 C C . ARG A 1 136 ? 14.412 -2.932 -13.635 1.00 88.38 136 ARG A C 1
ATOM 1010 O O . ARG A 1 136 ? 13.545 -2.731 -14.477 1.00 88.38 136 ARG A O 1
ATOM 1017 N N . ASN A 1 137 ? 15.652 -3.288 -13.963 1.00 79.44 137 ASN A N 1
ATOM 1018 C CA . ASN A 1 137 ? 16.105 -3.447 -15.353 1.00 79.44 137 ASN A CA 1
ATOM 1019 C C . ASN A 1 137 ? 16.042 -4.901 -15.847 1.00 79.44 137 ASN A C 1
ATOM 1021 O O . ASN A 1 137 ? 16.201 -5.150 -17.038 1.00 79.44 137 ASN A O 1
ATOM 1025 N N . ASP A 1 138 ? 15.858 -5.864 -14.942 1.00 74.19 138 ASP A N 1
ATOM 1026 C CA . ASP A 1 138 ? 15.758 -7.297 -15.244 1.00 74.19 138 ASP A CA 1
ATOM 1027 C C . ASP A 1 138 ? 14.328 -7.739 -15.596 1.00 74.19 138 ASP A C 1
ATOM 1029 O O . ASP A 1 138 ? 14.115 -8.854 -16.073 1.00 74.19 138 ASP A O 1
ATOM 1033 N N . VAL A 1 139 ? 13.341 -6.859 -15.418 1.00 65.56 139 VAL A N 1
ATOM 1034 C CA . VAL A 1 139 ? 11.967 -7.077 -15.870 1.00 65.56 139 VAL A CA 1
ATOM 1035 C C . VAL A 1 139 ? 11.817 -6.627 -17.324 1.00 65.56 139 VAL A C 1
ATOM 1037 O O . VAL A 1 139 ? 12.322 -5.586 -17.725 1.00 65.56 139 VAL A O 1
ATOM 1040 N N . GLY A 1 140 ? 11.080 -7.384 -18.143 1.00 65.12 1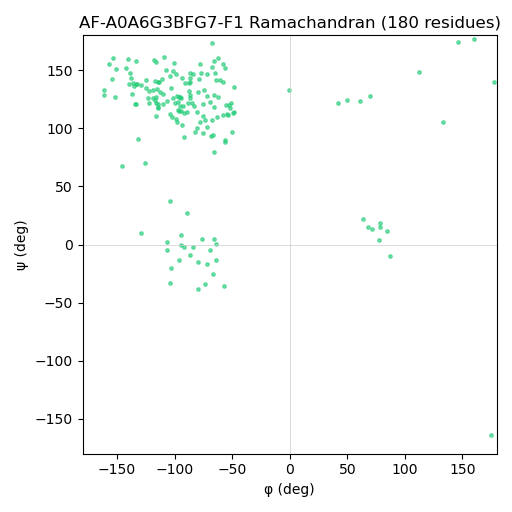40 GLY A N 1
ATOM 1041 C CA . GLY A 1 140 ? 10.916 -7.101 -19.582 1.00 65.12 140 GLY A CA 1
ATOM 1042 C C . GLY A 1 140 ? 10.160 -5.805 -19.932 1.00 65.12 140 GLY A C 1
ATOM 1043 O O . GLY A 1 140 ? 9.866 -5.581 -21.105 1.00 65.12 140 GLY A O 1
ATOM 1044 N N . ARG A 1 141 ? 9.792 -4.990 -18.934 1.00 66.56 141 ARG A N 1
ATOM 1045 C CA . ARG A 1 141 ? 9.087 -3.702 -19.054 1.00 66.56 141 ARG A CA 1
ATOM 1046 C C . ARG A 1 141 ? 9.569 -2.720 -17.963 1.00 66.56 141 ARG A C 1
ATOM 1048 O O . ARG A 1 141 ? 8.797 -2.425 -17.050 1.00 66.56 141 ARG A O 1
ATOM 1055 N N . PRO A 1 142 ? 10.827 -2.249 -18.007 1.00 70.69 142 PRO A N 1
ATOM 1056 C CA . PRO A 1 142 ? 11.307 -1.241 -17.063 1.00 70.69 142 PRO A CA 1
ATOM 1057 C C . PRO A 1 142 ? 10.480 0.046 -17.198 1.00 70.69 142 PRO A C 1
ATOM 1059 O O . PRO A 1 142 ? 10.088 0.422 -18.304 1.00 70.69 142 PRO A O 1
ATOM 1062 N N . GLY A 1 143 ? 10.190 0.709 -16.080 1.00 80.56 143 GLY A N 1
ATOM 1063 C CA . GLY A 1 143 ? 9.398 1.943 -16.050 1.00 80.56 143 GLY A CA 1
ATOM 1064 C C . GLY A 1 143 ? 7.883 1.741 -16.165 1.00 80.56 143 GLY A C 1
ATOM 1065 O O . GLY A 1 143 ? 7.163 2.701 -16.438 1.00 80.56 143 GLY A O 1
ATOM 1066 N N . ALA A 1 144 ? 7.383 0.515 -15.976 1.00 89.25 144 ALA A N 1
ATOM 1067 C CA . ALA A 1 144 ? 5.950 0.255 -15.887 1.00 89.25 144 ALA A CA 1
ATOM 1068 C C . ALA A 1 144 ? 5.356 0.909 -14.628 1.00 89.25 144 ALA A C 1
ATOM 1070 O O . ALA A 1 144 ? 5.847 0.690 -13.519 1.00 89.25 144 ALA A O 1
ATOM 1071 N N . GLU A 1 145 ? 4.277 1.673 -14.800 1.00 93.19 145 GLU A N 1
ATOM 1072 C CA . GLU A 1 145 ? 3.587 2.363 -13.707 1.00 93.19 145 GLU A CA 1
ATOM 1073 C C .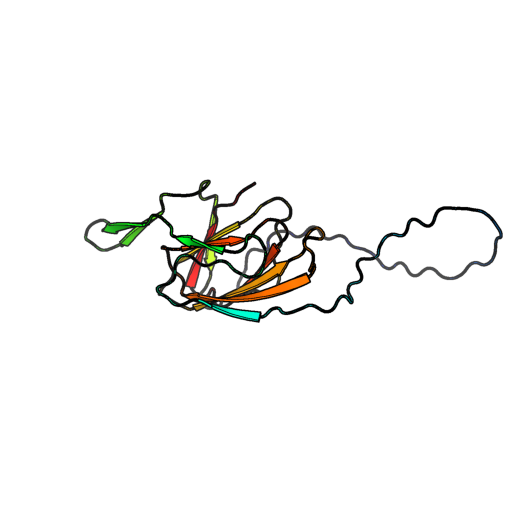 GLU A 1 145 ? 2.180 1.790 -13.490 1.00 93.19 145 GLU A C 1
ATOM 1075 O O . GLU A 1 145 ? 1.473 1.476 -14.449 1.00 93.19 145 GLU A O 1
ATOM 1080 N N . ILE A 1 146 ? 1.762 1.642 -12.230 1.00 95.38 146 ILE A N 1
ATOM 1081 C CA . ILE A 1 146 ? 0.371 1.331 -11.866 1.00 95.38 146 ILE A CA 1
ATOM 1082 C C . ILE A 1 146 ? -0.107 2.237 -10.738 1.00 95.38 146 ILE A C 1
ATOM 1084 O O . ILE A 1 146 ? 0.683 2.770 -9.960 1.00 95.38 146 ILE A O 1
ATOM 1088 N N . THR A 1 147 ? -1.422 2.387 -10.619 1.00 97.50 147 THR A N 1
ATOM 1089 C CA . THR A 1 147 ? -2.058 2.996 -9.444 1.00 97.50 147 THR A CA 1
ATOM 1090 C C . THR A 1 147 ? -3.040 2.013 -8.825 1.00 97.50 147 THR A C 1
ATOM 1092 O O . THR A 1 147 ? -3.852 1.423 -9.535 1.00 97.50 147 THR A O 1
ATOM 1095 N N . ILE A 1 148 ? -2.979 1.840 -7.509 1.00 98.25 148 ILE A N 1
ATOM 1096 C CA . ILE A 1 148 ? -3.874 0.974 -6.739 1.00 98.25 148 ILE A CA 1
ATOM 1097 C C . ILE A 1 148 ? -4.711 1.862 -5.819 1.00 98.25 148 ILE A C 1
ATOM 1099 O O . ILE A 1 148 ? -4.156 2.574 -4.991 1.00 98.25 148 ILE A O 1
ATOM 1103 N N . GLY A 1 149 ? -6.034 1.820 -5.953 1.00 98.19 149 GLY A N 1
ATOM 1104 C CA . GLY A 1 149 ? -6.972 2.414 -5.003 1.00 98.19 149 GLY A CA 1
ATOM 1105 C C . GLY A 1 149 ? -7.493 1.352 -4.042 1.00 98.19 149 GLY A C 1
ATOM 1106 O O . GLY A 1 149 ? -7.961 0.304 -4.490 1.00 98.19 149 GLY A O 1
ATOM 1107 N N . LEU A 1 150 ? -7.407 1.598 -2.734 1.00 97.69 150 LEU A N 1
ATOM 1108 C CA . LEU A 1 150 ? -7.888 0.668 -1.712 1.00 97.69 150 LEU A CA 1
ATOM 1109 C C . LEU A 1 150 ? -8.331 1.393 -0.433 1.00 97.69 150 LEU A C 1
ATOM 1111 O O . LEU A 1 150 ? -7.778 2.428 -0.079 1.00 97.69 150 LEU A O 1
ATOM 1115 N N . ALA A 1 151 ? -9.285 0.815 0.297 1.00 97.19 151 ALA A N 1
ATOM 1116 C CA . ALA A 1 151 ? -9.603 1.241 1.662 1.00 97.19 151 ALA A CA 1
ATOM 1117 C C . ALA A 1 151 ? -8.496 0.823 2.649 1.00 97.19 151 ALA A C 1
ATOM 1119 O O . ALA A 1 151 ? -7.891 -0.244 2.499 1.00 97.19 151 ALA A O 1
ATOM 1120 N N . VAL A 1 152 ? -8.240 1.613 3.688 1.00 95.56 152 VAL A N 1
ATOM 1121 C CA . VAL A 1 152 ? -7.363 1.172 4.785 1.00 95.56 152 VAL A CA 1
ATOM 1122 C C . VAL A 1 152 ? -7.980 -0.025 5.511 1.00 95.56 152 VAL A C 1
ATOM 1124 O O . VAL A 1 152 ? -9.197 -0.112 5.661 1.00 95.56 152 VAL A O 1
ATOM 1127 N N . SER A 1 153 ? -7.152 -0.985 5.916 1.00 93.12 153 SER A N 1
ATOM 1128 C CA . SER A 1 153 ? -7.612 -2.217 6.555 1.00 93.12 153 SER A CA 1
ATOM 1129 C C . SER A 1 153 ? -6.465 -2.890 7.312 1.00 93.12 153 SER A C 1
ATOM 1131 O O . SER A 1 153 ? -5.391 -3.076 6.733 1.00 93.12 153 SER A O 1
ATOM 1133 N N . PRO A 1 154 ? -6.683 -3.326 8.568 1.00 89.69 154 PRO A N 1
ATOM 1134 C CA . PRO A 1 154 ? -5.689 -4.102 9.303 1.00 89.69 154 PRO A CA 1
ATOM 1135 C C . PRO A 1 154 ? -5.540 -5.536 8.769 1.00 89.69 154 PRO A C 1
ATOM 1137 O O . PRO A 1 154 ? -4.554 -6.205 9.076 1.00 89.69 154 PRO A O 1
ATOM 1140 N N . TYR A 1 155 ? -6.505 -6.024 7.983 1.00 91.75 155 TYR A N 1
ATOM 1141 C CA . TYR A 1 155 ? -6.580 -7.421 7.545 1.00 91.75 155 TYR A CA 1
ATOM 1142 C C . TYR A 1 155 ? -5.741 -7.727 6.307 1.00 91.75 155 TYR A C 1
ATOM 1144 O O . TYR A 1 155 ? -5.692 -8.879 5.883 1.00 91.75 155 TYR A O 1
ATOM 1152 N N . ARG A 1 156 ? -5.076 -6.724 5.725 1.00 92.75 156 ARG A N 1
ATOM 1153 C CA . ARG A 1 156 ? -4.237 -6.900 4.539 1.00 92.75 156 ARG A CA 1
ATOM 1154 C C . ARG A 1 156 ? -2.940 -6.112 4.624 1.00 92.75 156 ARG A C 1
ATOM 1156 O O . ARG A 1 156 ? -2.885 -5.034 5.211 1.00 92.75 156 ARG A O 1
ATOM 1163 N N . VAL A 1 157 ? -1.904 -6.670 4.015 1.00 94.75 157 VAL A N 1
ATOM 1164 C CA . VAL A 1 157 ? -0.589 -6.055 3.835 1.00 94.75 157 VAL A CA 1
ATOM 1165 C C . VAL A 1 157 ? -0.320 -5.921 2.346 1.00 94.75 157 VAL A C 1
ATOM 1167 O O . VAL A 1 157 ? -0.505 -6.875 1.595 1.00 94.75 157 VAL A O 1
ATOM 1170 N N . LEU A 1 158 ? 0.131 -4.743 1.925 1.00 96.81 158 LEU A N 1
ATOM 1171 C CA . LEU A 1 158 ? 0.661 -4.499 0.593 1.00 96.81 158 LEU A CA 1
ATOM 1172 C C . LEU A 1 158 ? 2.165 -4.776 0.594 1.00 96.81 158 LEU A C 1
ATOM 1174 O O . LEU A 1 158 ? 2.935 -4.058 1.230 1.00 96.81 158 LEU A O 1
ATOM 1178 N N . THR A 1 159 ? 2.575 -5.797 -0.148 1.00 96.25 159 THR A N 1
ATOM 1179 C CA . THR A 1 159 ? 3.982 -6.122 -0.376 1.00 96.25 159 THR A CA 1
ATOM 1180 C C . THR A 1 159 ? 4.487 -5.350 -1.598 1.00 96.25 159 THR A C 1
ATOM 1182 O O . THR A 1 159 ? 3.955 -5.511 -2.699 1.00 96.25 159 THR A O 1
ATOM 1185 N N . ILE A 1 160 ? 5.528 -4.533 -1.411 1.00 95.81 160 ILE A N 1
ATOM 1186 C CA . ILE A 1 160 ? 6.208 -3.762 -2.462 1.00 95.81 160 ILE A CA 1
ATOM 1187 C C . ILE A 1 160 ? 7.656 -4.270 -2.570 1.00 95.81 160 ILE A C 1
ATOM 1189 O O . ILE A 1 160 ? 8.451 -4.074 -1.651 1.00 95.81 160 ILE A O 1
ATOM 1193 N N . PRO A 1 161 ? 8.033 -4.956 -3.663 1.00 94.38 161 PRO A N 1
ATOM 1194 C CA . PRO A 1 161 ? 9.381 -5.490 -3.820 1.00 94.38 161 PRO A CA 1
ATOM 1195 C C . PRO A 1 161 ? 10.467 -4.415 -3.929 1.00 94.38 161 PRO A C 1
ATOM 1197 O O . PRO A 1 161 ? 10.232 -3.299 -4.393 1.00 94.38 161 PRO A O 1
ATOM 1200 N N . LYS A 1 162 ? 11.702 -4.826 -3.620 1.00 92.50 162 LYS A N 1
ATOM 1201 C CA . LYS A 1 162 ? 12.929 -4.064 -3.894 1.00 92.50 162 LYS A CA 1
ATOM 1202 C C . LYS A 1 162 ? 12.944 -3.573 -5.341 1.00 92.50 162 LYS A C 1
ATOM 1204 O O . LYS A 1 162 ? 12.659 -4.341 -6.262 1.00 92.50 162 LYS A O 1
ATOM 1209 N N . GLY A 1 163 ? 13.321 -2.313 -5.535 1.00 90.69 163 GLY A N 1
ATOM 1210 C CA . GLY A 1 163 ? 13.397 -1.709 -6.867 1.00 90.69 163 GLY A CA 1
ATOM 1211 C C . GLY A 1 163 ? 12.051 -1.288 -7.467 1.00 90.69 163 GLY A C 1
ATOM 1212 O O . GLY A 1 163 ? 12.041 -0.805 -8.594 1.00 90.69 163 GLY A O 1
ATOM 1213 N N . VAL A 1 164 ? 10.937 -1.408 -6.738 1.00 93.00 164 VAL A N 1
ATOM 1214 C CA . VAL A 1 164 ? 9.673 -0.743 -7.089 1.00 93.00 164 VAL A CA 1
ATOM 1215 C C . VAL A 1 164 ? 9.568 0.545 -6.272 1.00 93.00 164 VAL A C 1
ATOM 1217 O O . VAL A 1 164 ? 9.513 0.513 -5.044 1.00 93.00 164 VAL A O 1
ATOM 1220 N N . ALA A 1 165 ? 9.578 1.692 -6.949 1.00 92.56 165 ALA A N 1
ATOM 1221 C CA . ALA A 1 165 ? 9.371 2.989 -6.315 1.00 92.56 165 ALA A CA 1
ATOM 1222 C C . ALA A 1 165 ? 7.888 3.196 -6.006 1.00 92.56 165 ALA A C 1
ATOM 1224 O O . ALA A 1 165 ? 7.031 2.742 -6.770 1.00 92.56 165 ALA A O 1
ATOM 1225 N N . HIS A 1 166 ? 7.581 3.918 -4.928 1.00 94.12 166 HIS A N 1
ATOM 1226 C CA . HIS A 1 166 ? 6.202 4.178 -4.539 1.00 94.12 166 HIS A CA 1
ATOM 1227 C C . HIS A 1 166 ? 5.970 5.585 -3.968 1.00 94.12 166 HIS A C 1
ATOM 1229 O O . HIS A 1 166 ? 6.859 6.201 -3.382 1.00 94.12 166 HIS A O 1
ATOM 1235 N N . THR A 1 167 ? 4.753 6.099 -4.132 1.00 93.00 167 THR A N 1
ATOM 1236 C CA . THR A 1 167 ? 4.222 7.240 -3.369 1.00 93.00 167 THR A CA 1
ATOM 1237 C C . THR A 1 167 ? 2.754 6.994 -3.035 1.00 93.00 167 THR A C 1
ATOM 1239 O O . THR A 1 167 ? 2.114 6.144 -3.662 1.00 93.00 167 THR A O 1
ATOM 1242 N N . LEU A 1 168 ? 2.233 7.687 -2.024 1.00 94.00 168 LEU A N 1
ATOM 1243 C CA . LEU A 1 168 ? 0.894 7.449 -1.497 1.00 94.00 168 LEU A CA 1
ATOM 1244 C C . LEU A 1 168 ? 0.117 8.747 -1.303 1.00 94.00 168 LEU A C 1
ATOM 1246 O O . LEU A 1 168 ? 0.635 9.702 -0.729 1.00 94.00 168 LEU A O 1
ATOM 1250 N N . ASP A 1 169 ? -1.157 8.702 -1.676 1.00 94.56 169 ASP A N 1
ATOM 1251 C CA . ASP A 1 169 ? -2.132 9.768 -1.466 1.00 94.56 169 ASP A CA 1
ATOM 1252 C C . ASP A 1 169 ? -3.281 9.302 -0.564 1.00 94.56 169 ASP A C 1
ATOM 1254 O O . ASP A 1 169 ? -3.562 8.107 -0.433 1.00 94.56 169 ASP A O 1
ATOM 1258 N N . GLY A 1 170 ? -3.983 10.264 0.044 1.00 93.69 170 GLY A N 1
ATOM 1259 C CA . GLY A 1 170 ? -5.140 9.991 0.905 1.00 93.69 170 GLY A CA 1
ATOM 1260 C C . GLY A 1 170 ? -4.775 9.510 2.311 1.00 93.69 170 GLY A C 1
ATOM 1261 O O . GLY A 1 170 ? -5.614 8.944 3.004 1.00 93.69 170 GLY A O 1
ATOM 1262 N N . LEU A 1 171 ? -3.536 9.741 2.754 1.00 94.44 171 LEU A N 1
ATOM 1263 C CA . LEU A 1 171 ? -3.041 9.286 4.056 1.00 94.44 171 LEU A CA 1
ATOM 1264 C C . LEU A 1 171 ? -3.537 10.116 5.252 1.00 94.44 171 LEU A C 1
ATOM 1266 O O . LEU A 1 171 ? -3.134 9.842 6.375 1.00 94.44 171 LEU A O 1
ATOM 1270 N N . GLY A 1 172 ? -4.424 11.093 5.057 1.00 93.94 172 GLY A N 1
ATOM 1271 C CA . GLY A 1 172 ? -4.984 11.900 6.142 1.00 93.94 172 GLY A CA 1
ATOM 1272 C C . GLY A 1 172 ? -5.569 11.051 7.276 1.00 93.94 172 GLY A C 1
ATOM 1273 O O . GLY A 1 172 ? -6.497 10.274 7.050 1.00 93.94 172 GLY A O 1
ATOM 1274 N N . GLY A 1 173 ? -5.008 11.163 8.486 1.00 91.25 173 GLY A N 1
ATOM 1275 C CA . GLY A 1 173 ? -5.447 10.380 9.650 1.00 91.25 173 GLY A CA 1
ATOM 1276 C C . GLY A 1 173 ? -5.160 8.873 9.557 1.00 91.25 173 GLY A C 1
ATOM 1277 O O . GLY A 1 173 ? -5.731 8.089 10.314 1.00 91.25 173 GLY A O 1
ATOM 1278 N N . VAL A 1 174 ? -4.303 8.444 8.624 1.00 94.44 174 VAL A N 1
ATOM 1279 C CA . VAL A 1 174 ? -3.851 7.052 8.489 1.00 94.44 174 VAL A CA 1
ATOM 1280 C C . VAL A 1 174 ? -2.636 6.812 9.387 1.00 94.44 174 VAL A C 1
ATOM 1282 O O . VAL A 1 174 ? -1.788 7.684 9.581 1.00 94.44 174 VAL A O 1
ATOM 1285 N N . VAL A 1 175 ? -2.516 5.594 9.907 1.00 94.12 175 VAL A N 1
ATOM 1286 C CA . VAL A 1 175 ? -1.253 5.060 10.423 1.00 94.12 175 VAL A CA 1
ATOM 1287 C C . VAL A 1 175 ? -0.732 4.029 9.432 1.00 94.12 175 VAL A C 1
ATOM 1289 O O . VAL A 1 175 ? -1.423 3.061 9.117 1.00 94.12 175 VAL A O 1
ATOM 1292 N N . THR A 1 176 ? 0.486 4.228 8.945 1.00 94.19 176 THR A N 1
ATOM 1293 C CA . THR A 1 176 ? 1.213 3.242 8.144 1.00 94.19 176 THR A CA 1
ATOM 1294 C C . THR A 1 176 ? 2.123 2.441 9.062 1.00 94.19 176 THR A C 1
ATOM 1296 O O . THR A 1 176 ? 2.917 3.008 9.811 1.00 94.19 176 THR A O 1
ATOM 1299 N N . ARG A 1 177 ? 2.017 1.120 8.999 1.00 92.50 177 ARG A N 1
ATOM 1300 C CA . ARG A 1 177 ? 2.903 0.166 9.671 1.00 92.50 177 ARG A CA 1
ATOM 1301 C C . ARG A 1 177 ? 3.733 -0.532 8.611 1.00 92.50 177 ARG A C 1
ATOM 1303 O O . ARG A 1 177 ? 3.142 -1.070 7.676 1.00 92.50 177 ARG A O 1
ATOM 1310 N N . ASP A 1 178 ? 5.047 -0.565 8.785 1.00 91.81 178 ASP A N 1
ATOM 1311 C CA . ASP A 1 178 ? 5.951 -1.268 7.873 1.00 91.81 178 ASP A CA 1
ATOM 1312 C C . ASP A 1 178 ? 6.649 -2.450 8.559 1.00 91.81 178 ASP A C 1
ATOM 1314 O O . ASP A 1 178 ? 7.044 -2.397 9.730 1.00 91.81 178 ASP A O 1
ATOM 1318 N N . GLU A 1 179 ? 6.770 -3.536 7.802 1.00 91.12 179 GLU A N 1
ATOM 1319 C CA . GLU A 1 179 ? 7.460 -4.768 8.170 1.00 91.12 179 GLU A CA 1
ATOM 1320 C C . GLU A 1 179 ? 8.505 -5.121 7.100 1.00 91.12 179 GLU A C 1
ATOM 1322 O O . GLU A 1 179 ? 8.323 -6.084 6.339 1.00 91.12 179 GLU A O 1
ATOM 1327 N N . PRO A 1 180 ? 9.590 -4.339 7.005 1.00 88.06 180 PRO A N 1
ATOM 1328 C CA . PRO A 1 180 ? 10.508 -4.413 5.885 1.00 88.06 180 PRO A CA 1
ATOM 1329 C C . PRO A 1 180 ? 11.241 -5.753 5.803 1.00 88.06 180 PRO A C 1
ATOM 1331 O O . PRO A 1 180 ? 11.583 -6.384 6.808 1.00 88.06 180 PRO A O 1
ATOM 1334 N N . VAL A 1 181 ? 11.532 -6.171 4.571 1.00 87.06 181 VAL A N 1
ATOM 1335 C CA . VAL A 1 181 ? 12.306 -7.376 4.252 1.00 87.06 181 VAL A CA 1
ATOM 1336 C C . VAL A 1 181 ? 13.622 -6.975 3.581 1.00 87.06 181 VAL A C 1
ATOM 1338 O O . VAL A 1 181 ? 13.629 -6.387 2.494 1.00 87.06 181 VAL A O 1
ATOM 1341 N N . TRP A 1 182 ? 14.733 -7.317 4.239 1.00 82.19 182 TRP A N 1
ATOM 1342 C CA . TRP A 1 182 ? 16.106 -6.955 3.860 1.00 82.19 182 TRP A CA 1
ATOM 1343 C C . TRP A 1 182 ? 16.760 -7.907 2.862 1.00 82.19 182 TRP A C 1
ATOM 1345 O O . TRP A 1 182 ? 16.204 -8.985 2.555 1.00 82.19 182 TRP A O 1
#